Protein AF-X1MCE2-F1 (afdb_monomer)

Sequence (271 aa):
LSANGGTEKVTYNVSFDYLDQEGMMDHASDYQRYNFRSNLTFELSKRLKGGTNIYFRRQERRNGSGGSTYLSTLQRSPLAMPYNEDGSYNNYLDPFIPTAVSPNPIQSLKESDNLQKNNNVNLQGYLNLKLLEGLIFTTEFNNSWYNGWNYNYTPSTVDEATPASTGHSETSKLEWVNRLNFNKTISDNHNVDLMIGSTIENVTRNSVSAGNKYFPNDGFKWYNLDQGQPLELDDISMGSSYNTYRGASLLGRANYNFSNRYYVTFTGRYD

Secondary structure (DSSP, 8-state):
-EEEEE-SSEEEEEEEEEEEE--SSTTTS-EEEEEEEEEEEEEEETTEEEEEEEEEEEEEEE--SHHHHHHHHHTS-TT--SB-TTS-B---S-TTS-GGGS--HHHHHHH-EEEEEEEEEEEEEEEEEEEETTEEEEEEEEEEEEEEEEEEE--TTT-TT--EEEEEEEEEEEEEEEEEEEEEEETTTEEEEEEEEEEEEEEEEEEEEEEE---SSTT--TT-GGG---SSGGG-EEEEEEEEEEEEEEEEEEEEEETTTEEEEEEEEE-

Nearest PDB structures (foldseek):
  8aa4-assembly1_B  TM=8.809E-01  e=9.791E-14  Bacteroides thetaiotaomicron VPI-5482
  6z8i-assembly1_B  TM=8.353E-01  e=2.703E-11  Bacteroides thetaiotaomicron VPI-5482
  5fok-assembly1_A  TM=5.529E-01  e=6.322E-04  Pseudomonas aeruginosa PAO1
  5fok-assembly2_B  TM=5.210E-01  e=1.627E-03  Pseudomonas aeruginosa PAO1
  3dzm-assembly1_A  TM=3.062E-01  e=4.226E-02  Thermus thermophilus HB27

Radius of gyration: 28.28 Å; Cα contacts (8 Å, |Δi|>4): 692; chains: 1; bounding box: 62×40×83 Å

Mean predicted aligned error: 6.56 Å

Foldseek 3Di:
DWDWDDDPFKTKIKDWDWDWDADPQHLAWTKIKIKIWIKMKGCPDPFKIKIKIKIKMKMKTFHQVCVVLVVLVVVFDPPFDQADPVRHGDLPRDVVDDSQVRGRSSCSSPQKTWMKIKMKIKIKMKMWGPPDVQKIKMKMKIKMKIKMKTWTWDFCNRHVFGKTKIKIKMKIKIKIKIKIWGWDDDPPFKTKIKMKIKMKMKIKMKMKMWMATRAPHPVDHNVNRVRHDHPDPVRIDIDMDIDMDIDMKIWIKMWMGGNVPDIDIDIDMDD

Organism: NCBI:txid412755

Solvent-accessible surface area (backbone atoms only — not comparable to full-atom values): 13547 Å² total; per-residue (Å²): 95,73,53,70,54,69,58,99,46,36,39,40,39,38,38,42,47,76,47,81,42,81,32,95,48,75,67,15,44,34,37,38,38,40,39,40,38,39,38,40,38,35,52,79,46,103,42,33,36,36,36,38,42,38,39,39,34,43,37,40,32,34,59,25,60,50,70,64,38,50,54,55,54,73,70,44,54,91,83,45,56,72,48,43,96,90,67,47,78,25,43,77,42,44,97,90,53,64,42,92,81,55,44,35,54,67,56,49,25,67,66,33,46,30,41,36,40,37,41,39,39,35,46,34,39,40,40,39,37,49,81,48,93,47,30,36,40,36,42,36,41,37,41,34,41,39,39,38,38,41,35,30,26,38,36,57,94,56,36,75,53,24,48,20,25,33,34,41,37,41,36,41,38,40,39,42,39,39,36,43,36,40,46,48,70,52,75,100,40,35,40,40,42,38,37,42,33,38,40,38,39,41,40,38,38,38,36,41,36,40,32,21,15,35,43,93,48,81,87,54,38,43,91,40,50,87,61,33,56,54,91,50,76,84,42,49,45,74,49,73,49,79,49,76,49,75,50,54,33,44,40,39,38,42,38,39,33,43,70,91,77,46,77,50,79,48,75,50,76,49,113

pLDDT: mean 92.25, std 10.02, range [48.91, 98.81]

Structure (mmCIF, N/CA/C/O backbone):
data_AF-X1MCE2-F1
#
_entry.id   AF-X1MCE2-F1
#
loop_
_atom_site.group_PDB
_atom_site.id
_atom_site.type_symbol
_atom_site.label_atom_id
_atom_site.label_alt_id
_atom_site.label_comp_id
_atom_site.label_asym_id
_atom_site.label_entity_id
_atom_site.label_seq_id
_atom_site.pdbx_PDB_ins_code
_atom_site.Cartn_x
_atom_site.Cartn_y
_atom_site.Cartn_z
_atom_site.occupancy
_atom_site.B_iso_or_equiv
_atom_site.auth_seq_id
_atom_site.auth_comp_id
_atom_site.auth_asym_id
_atom_site.auth_atom_id
_atom_site.pdbx_PDB_model_num
ATOM 1 N N . LEU A 1 1 ? -19.646 1.438 -9.740 1.00 90.06 1 LEU A N 1
ATOM 2 C CA . LEU A 1 1 ? -20.935 0.842 -9.315 1.00 90.06 1 LEU A CA 1
ATOM 3 C C . LEU A 1 1 ? -20.903 0.595 -7.814 1.00 90.06 1 LEU A C 1
ATOM 5 O O . LEU A 1 1 ? -19.891 0.133 -7.301 1.00 90.06 1 LEU A O 1
ATOM 9 N N . SER A 1 2 ? -21.989 0.877 -7.105 1.00 93.81 2 SER A N 1
ATOM 10 C CA . SER A 1 2 ? -22.092 0.597 -5.673 1.00 93.81 2 SER A CA 1
ATOM 11 C C . SER A 1 2 ? -23.491 0.119 -5.320 1.00 93.81 2 SER A C 1
ATOM 13 O O . SER A 1 2 ? -24.467 0.604 -5.887 1.00 93.81 2 SER A O 1
ATOM 15 N N . ALA A 1 3 ? -23.577 -0.797 -4.364 1.00 96.50 3 ALA A N 1
ATOM 16 C CA . ALA A 1 3 ? -24.811 -1.235 -3.738 1.00 96.50 3 ALA A CA 1
ATOM 17 C C . ALA A 1 3 ? -24.661 -1.123 -2.220 1.00 96.50 3 ALA A C 1
ATOM 19 O O . ALA A 1 3 ? -23.692 -1.607 -1.633 1.00 96.50 3 ALA A O 1
ATOM 20 N N . ASN A 1 4 ? -25.629 -0.492 -1.571 1.00 96.38 4 ASN A N 1
ATOM 21 C CA . ASN A 1 4 ? -25.668 -0.353 -0.125 1.00 96.38 4 ASN A CA 1
ATOM 22 C C . ASN A 1 4 ? -27.091 -0.552 0.373 1.00 96.38 4 ASN A C 1
ATOM 24 O O . ASN A 1 4 ? -28.054 -0.224 -0.315 1.00 96.38 4 ASN A O 1
ATOM 28 N N . GLY A 1 5 ? -27.211 -1.089 1.576 1.00 95.88 5 GLY A N 1
ATOM 29 C CA . GLY A 1 5 ? -28.499 -1.401 2.165 1.00 95.88 5 GLY A CA 1
ATOM 30 C C . GLY A 1 5 ? -28.331 -2.128 3.484 1.00 95.88 5 GLY A C 1
ATOM 31 O O . GLY A 1 5 ? -27.227 -2.261 4.017 1.00 95.88 5 GLY A O 1
ATOM 32 N N . GLY A 1 6 ? -29.443 -2.597 4.026 1.00 95.62 6 GLY A N 1
ATOM 33 C CA . GLY A 1 6 ? -29.421 -3.350 5.261 1.00 95.62 6 GLY A CA 1
ATOM 34 C C . GLY A 1 6 ? -30.788 -3.511 5.894 1.00 95.62 6 GLY A C 1
ATOM 35 O O . GLY A 1 6 ? -31.783 -2.947 5.451 1.00 95.62 6 GLY A O 1
ATOM 36 N N . THR A 1 7 ? -30.790 -4.295 6.958 1.00 96.06 7 THR A N 1
ATOM 37 C CA . THR A 1 7 ? -31.875 -4.458 7.922 1.00 96.06 7 THR A CA 1
ATOM 38 C C . THR A 1 7 ? -31.374 -3.992 9.291 1.00 96.06 7 THR A C 1
ATOM 40 O O . THR A 1 7 ? -30.217 -3.598 9.432 1.00 96.06 7 THR A O 1
ATOM 43 N N . GLU A 1 8 ? -32.198 -4.111 10.331 1.00 92.69 8 GLU A N 1
ATOM 44 C CA . GLU A 1 8 ? -31.769 -3.857 11.714 1.00 92.69 8 GLU A CA 1
ATOM 45 C C . GLU A 1 8 ? -30.575 -4.720 12.156 1.00 92.69 8 GLU A C 1
ATOM 47 O O . GLU A 1 8 ? -29.808 -4.309 13.021 1.00 92.69 8 GLU A O 1
ATOM 52 N N . LYS A 1 9 ? -30.406 -5.918 11.577 1.00 96.38 9 LYS A N 1
ATOM 53 C CA . LYS A 1 9 ? -29.363 -6.867 11.993 1.00 96.38 9 LYS A CA 1
ATOM 54 C C . LYS A 1 9 ? -28.112 -6.841 11.133 1.00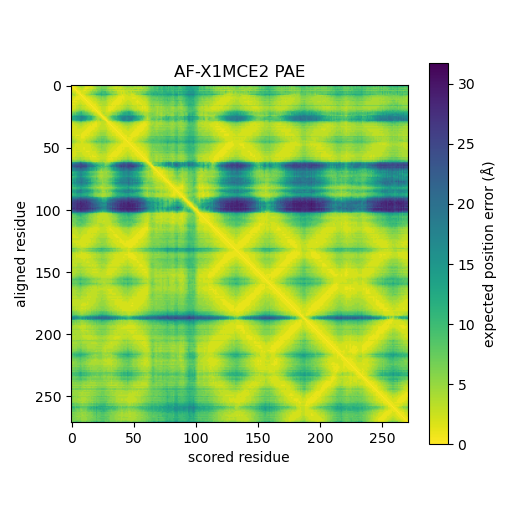 96.38 9 LYS A C 1
ATOM 56 O O . LYS A 1 9 ? -27.073 -7.316 11.578 1.00 96.38 9 LYS A O 1
ATOM 61 N N . VAL A 1 10 ? -28.208 -6.366 9.897 1.00 97.38 10 VAL A N 1
ATOM 62 C CA . VAL A 1 10 ? -27.102 -6.432 8.937 1.00 97.38 10 VAL A CA 1
ATOM 63 C C . VAL A 1 10 ? -27.122 -5.196 8.069 1.00 97.38 10 VAL A C 1
ATOM 65 O O . VAL A 1 10 ? -28.130 -4.934 7.422 1.00 97.38 10 VAL A O 1
ATOM 68 N N . THR A 1 11 ? -26.004 -4.490 7.986 1.00 98.06 11 THR A N 1
ATOM 69 C CA . THR A 1 11 ? -25.805 -3.418 7.011 1.00 98.06 11 THR A CA 1
ATOM 70 C C . THR A 1 11 ? -24.622 -3.748 6.118 1.00 98.06 11 THR A C 1
ATOM 72 O O . THR A 1 11 ? -23.638 -4.354 6.552 1.00 98.06 11 THR A O 1
ATOM 75 N N . TYR A 1 12 ? -24.732 -3.386 4.844 1.00 97.75 12 TYR A N 1
ATOM 76 C CA . TYR A 1 12 ? -23.705 -3.651 3.852 1.00 97.75 12 TYR A CA 1
ATOM 77 C C . TYR A 1 12 ? -23.495 -2.457 2.927 1.00 97.75 12 TYR A C 1
ATOM 79 O O . TYR A 1 12 ? -24.413 -1.694 2.612 1.00 97.75 12 TYR A O 1
ATOM 87 N N . ASN A 1 13 ? -22.263 -2.327 2.458 1.00 98.00 13 ASN A N 1
ATOM 88 C CA . ASN A 1 13 ? -21.872 -1.427 1.388 1.00 98.00 13 ASN A CA 1
ATOM 89 C C . ASN A 1 13 ? -20.816 -2.139 0.544 1.00 98.00 13 ASN A C 1
ATOM 91 O O . ASN A 1 13 ? -19.731 -2.440 1.036 1.00 98.00 13 ASN A O 1
ATOM 95 N N . VAL A 1 14 ? -21.146 -2.413 -0.713 1.00 98.06 14 VAL A N 1
ATOM 96 C CA . VAL A 1 14 ? -20.258 -3.056 -1.678 1.00 98.06 14 VAL A CA 1
ATOM 97 C C . VAL A 1 14 ? -20.089 -2.119 -2.861 1.00 98.06 14 VAL A C 1
ATOM 99 O O . VAL A 1 14 ? -21.069 -1.612 -3.405 1.00 98.06 14 VAL A O 1
ATOM 102 N N . SER A 1 15 ? -18.853 -1.879 -3.274 1.00 98.06 15 SER A N 1
ATOM 103 C CA . SER A 1 15 ? -18.546 -1.049 -4.429 1.00 98.06 15 SER A CA 1
ATOM 104 C C . SER A 1 15 ? -17.480 -1.687 -5.296 1.00 98.06 15 SER A C 1
A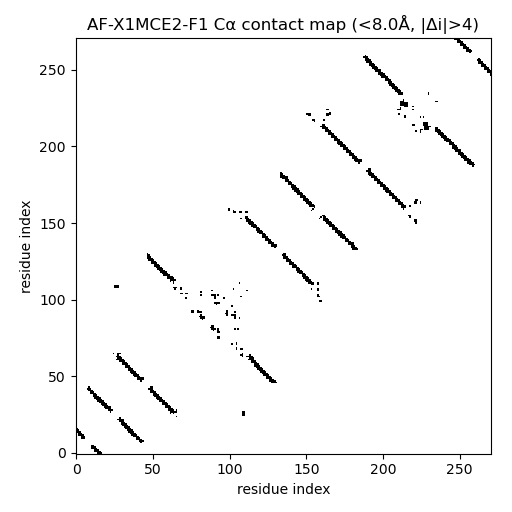TOM 106 O O . SER A 1 15 ? -16.538 -2.310 -4.811 1.00 98.06 15 SER A O 1
ATOM 108 N N . PHE A 1 16 ? -17.627 -1.474 -6.593 1.00 98.12 16 PHE A N 1
ATOM 109 C CA . PHE A 1 16 ? -16.627 -1.776 -7.594 1.00 98.12 16 PHE A CA 1
ATOM 110 C C . PHE A 1 16 ? -16.426 -0.539 -8.458 1.00 98.12 16 PHE A C 1
ATOM 112 O O . PHE A 1 16 ? -17.400 0.071 -8.917 1.00 98.12 16 PHE A O 1
ATOM 119 N N . ASP A 1 17 ? -15.179 -0.179 -8.697 1.00 97.31 17 ASP A N 1
ATOM 120 C CA . ASP A 1 17 ? -14.821 0.905 -9.592 1.00 97.31 17 ASP A CA 1
ATOM 121 C C . ASP A 1 17 ? -13.691 0.489 -10.526 1.00 97.31 17 ASP A C 1
ATOM 123 O O . ASP A 1 17 ? -12.814 -0.307 -10.189 1.00 97.31 17 ASP A O 1
ATOM 127 N N . TYR A 1 18 ? -13.779 1.024 -11.734 1.00 97.62 18 TYR A N 1
ATOM 128 C CA . TYR A 1 18 ? -12.793 0.877 -12.780 1.00 97.62 18 TYR A CA 1
ATOM 129 C C . TYR A 1 18 ? -12.442 2.275 -13.269 1.00 97.62 18 TYR A C 1
ATOM 131 O O . TYR A 1 18 ? -13.328 3.108 -13.474 1.00 97.62 18 TYR A O 1
ATOM 139 N N . LEU A 1 19 ? -11.149 2.522 -13.405 1.00 97.06 19 LEU A N 1
ATOM 140 C CA . LEU A 1 19 ? -10.587 3.727 -13.975 1.00 97.06 19 LEU A CA 1
ATOM 141 C C . LEU A 1 19 ? -9.652 3.304 -15.098 1.00 97.06 19 LEU A C 1
ATOM 143 O O . LEU A 1 19 ? -8.763 2.482 -14.870 1.00 97.06 19 LEU A O 1
ATOM 147 N N . ASP A 1 20 ? -9.848 3.912 -16.257 1.00 95.25 20 ASP A N 1
ATOM 148 C CA . ASP A 1 20 ? -8.905 3.894 -17.362 1.00 95.25 20 ASP A CA 1
ATOM 149 C C . ASP A 1 20 ? -8.540 5.339 -17.678 1.00 95.25 20 ASP A C 1
ATOM 151 O O . ASP A 1 20 ? -9.426 6.175 -17.879 1.00 95.25 20 ASP A O 1
ATOM 155 N N . GLN A 1 21 ? -7.254 5.650 -17.612 1.00 92.25 21 GLN A N 1
ATOM 156 C CA . 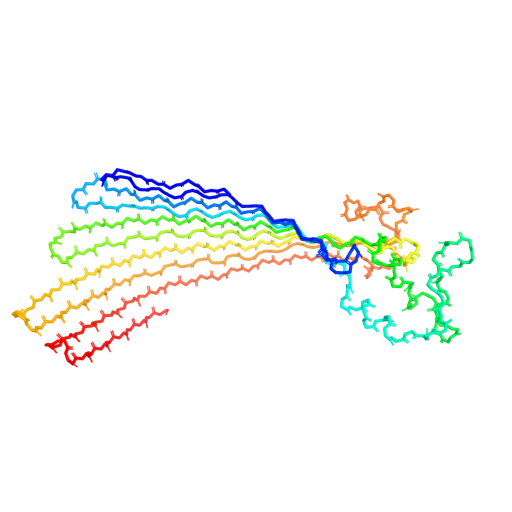GLN A 1 21 ? -6.737 6.980 -17.862 1.00 92.25 21 GLN A CA 1
ATOM 157 C C . GLN A 1 21 ? -5.516 6.871 -18.766 1.00 92.25 21 GLN A C 1
ATOM 159 O O . GLN A 1 21 ? -4.467 6.372 -18.356 1.00 92.25 21 GLN A O 1
ATOM 164 N N . GLU A 1 22 ? -5.655 7.404 -19.973 1.00 89.75 22 GLU A N 1
ATOM 165 C CA . GLU A 1 22 ? -4.542 7.577 -20.898 1.00 89.75 22 GLU A CA 1
ATOM 166 C C . GLU A 1 22 ? -3.589 8.665 -20.386 1.00 89.75 22 GLU A C 1
ATOM 168 O O . GLU A 1 22 ? -3.999 9.680 -19.801 1.00 89.75 22 GLU A O 1
ATOM 173 N N . GLY A 1 23 ? -2.293 8.429 -20.573 1.00 84.56 23 GLY A N 1
ATOM 174 C CA . GLY A 1 23 ? -1.256 9.388 -20.219 1.00 84.56 23 GLY A CA 1
ATOM 175 C C . GLY A 1 23 ? -1.267 10.625 -21.122 1.00 84.56 23 GLY A C 1
ATOM 176 O O . GLY A 1 23 ? -1.585 10.542 -22.301 1.00 84.56 23 GLY A O 1
ATOM 177 N N . MET A 1 24 ? -0.838 11.785 -20.606 1.00 82.50 24 MET A N 1
ATOM 178 C CA . MET A 1 24 ? -0.609 12.970 -21.461 1.00 82.50 24 MET A CA 1
ATOM 179 C C . MET A 1 24 ? 0.504 12.730 -22.488 1.00 82.50 24 MET A C 1
ATOM 181 O O . MET A 1 24 ? 0.492 13.295 -23.578 1.00 82.50 24 MET A O 1
ATOM 185 N N . MET A 1 25 ? 1.492 11.924 -22.103 1.00 79.31 25 MET A N 1
ATOM 186 C CA . MET A 1 25 ? 2.533 11.438 -22.993 1.00 79.31 25 MET A CA 1
ATOM 187 C C . MET A 1 25 ? 2.113 10.058 -23.480 1.00 79.31 25 MET A C 1
ATOM 189 O O . MET A 1 25 ? 2.047 9.115 -22.682 1.00 79.31 25 MET A O 1
ATOM 193 N N . ASP A 1 26 ? 1.844 9.988 -24.779 1.00 72.81 26 ASP A N 1
ATOM 194 C CA . ASP A 1 26 ? 1.484 8.773 -25.500 1.00 72.81 26 ASP A CA 1
ATOM 195 C C . ASP A 1 26 ? 2.453 7.630 -25.156 1.00 72.81 26 ASP A C 1
ATOM 197 O O . A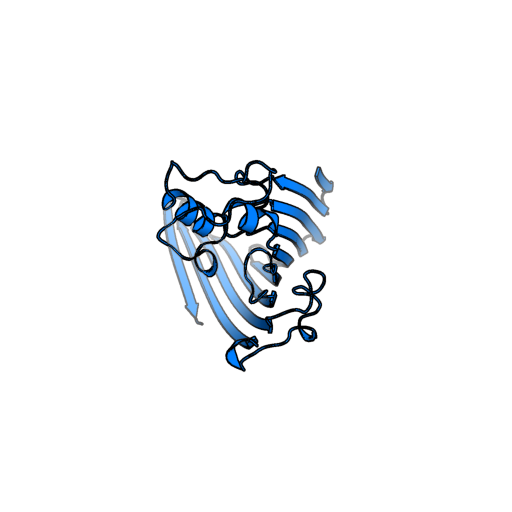SP A 1 26 ? 3.675 7.816 -25.166 1.00 72.81 26 ASP A O 1
ATOM 201 N N . HIS A 1 27 ? 1.903 6.472 -24.782 1.00 71.56 27 HIS A N 1
ATOM 202 C CA . HIS A 1 27 ? 2.637 5.272 -24.364 1.00 71.56 27 HIS A CA 1
ATOM 203 C C . HIS A 1 27 ? 3.586 5.431 -23.158 1.00 71.56 27 HIS A C 1
ATOM 205 O O . HIS A 1 27 ? 4.393 4.543 -22.882 1.00 71.56 27 HIS A O 1
ATOM 211 N N . ALA A 1 28 ? 3.496 6.518 -22.386 1.00 75.19 28 ALA A N 1
ATOM 212 C CA . ALA A 1 28 ? 4.404 6.755 -21.260 1.00 75.19 28 ALA A CA 1
ATOM 213 C C . ALA A 1 28 ? 3.759 6.563 -19.884 1.00 75.19 28 ALA A C 1
ATOM 215 O O . ALA A 1 28 ? 4.459 6.217 -18.935 1.00 75.19 28 ALA A O 1
ATOM 216 N N . SER A 1 29 ? 2.463 6.857 -19.743 1.00 81.81 29 SER A N 1
ATOM 217 C CA . SER A 1 29 ? 1.837 7.021 -18.417 1.00 81.81 29 SER A CA 1
ATOM 218 C C . SER A 1 29 ? 0.411 6.481 -18.301 1.00 81.81 29 SER A C 1
ATOM 220 O O . SER A 1 29 ? -0.320 6.882 -17.394 1.00 81.81 29 SER A O 1
ATOM 222 N N . ASP A 1 30 ? 0.031 5.549 -19.175 1.00 87.56 30 ASP A N 1
ATOM 223 C CA . ASP A 1 30 ? -1.287 4.913 -19.131 1.00 87.56 30 ASP A CA 1
ATOM 224 C C . ASP A 1 30 ? -1.508 4.203 -17.795 1.00 87.56 30 ASP A C 1
ATOM 226 O O . ASP A 1 30 ? -0.622 3.510 -17.270 1.00 87.56 30 ASP A O 1
ATOM 230 N N . TYR A 1 31 ? -2.701 4.392 -17.238 1.00 92.88 31 TYR A N 1
ATOM 231 C CA . TYR A 1 31 ? -3.050 3.933 -15.907 1.00 92.88 31 TYR A CA 1
ATOM 232 C C . TYR A 1 31 ? -4.431 3.294 -15.882 1.00 92.88 31 TYR A C 1
ATOM 234 O O . TYR A 1 31 ? -5.452 3.948 -16.083 1.00 92.88 31 TYR A O 1
ATOM 242 N N . GLN A 1 32 ? -4.455 2.017 -15.517 1.00 96.00 32 GLN A N 1
ATOM 243 C CA . GLN A 1 32 ? -5.678 1.275 -15.274 1.00 96.00 32 GLN A CA 1
ATOM 244 C C . GLN A 1 32 ? -5.756 0.865 -13.812 1.00 96.00 32 GLN A C 1
ATOM 246 O O . GLN A 1 32 ? -4.797 0.350 -13.229 1.00 96.00 32 GLN A O 1
ATOM 251 N N . ARG A 1 33 ? -6.924 1.057 -13.203 1.00 97.25 33 ARG A N 1
ATOM 252 C CA . ARG A 1 33 ? -7.170 0.668 -11.816 1.00 97.25 33 ARG A CA 1
ATOM 253 C C . ARG A 1 33 ? -8.539 0.040 -11.662 1.00 97.25 33 ARG A C 1
ATOM 255 O O . ARG A 1 33 ? -9.547 0.628 -12.025 1.00 97.25 33 ARG A O 1
ATOM 262 N N . TYR A 1 34 ? -8.553 -1.109 -11.008 1.00 98.19 34 TYR A N 1
ATOM 263 C CA . TYR A 1 34 ? -9.744 -1.799 -10.546 1.00 98.19 34 TYR A CA 1
ATOM 264 C C . TYR A 1 34 ? -9.734 -1.744 -9.025 1.00 98.19 34 TYR A C 1
ATOM 266 O O . TYR A 1 34 ? -8.764 -2.199 -8.414 1.00 98.19 34 TYR A O 1
ATOM 274 N N . ASN A 1 35 ? -10.781 -1.216 -8.402 1.00 98.00 35 ASN A N 1
ATOM 275 C CA . ASN A 1 35 ? -10.972 -1.356 -6.965 1.00 98.00 35 ASN A CA 1
ATOM 276 C C . ASN A 1 35 ? -12.275 -2.094 -6.669 1.00 98.00 35 ASN A C 1
ATOM 278 O O . ASN A 1 35 ? -13.300 -1.928 -7.327 1.00 98.00 35 ASN A O 1
ATOM 282 N N . PHE A 1 36 ? -12.227 -2.885 -5.610 1.00 98.44 36 PHE A N 1
ATOM 283 C CA . PHE A 1 36 ? -13.367 -3.530 -4.998 1.00 98.44 36 PHE A CA 1
ATOM 284 C C . PHE A 1 36 ? -13.334 -3.238 -3.502 1.00 98.44 36 PHE A C 1
ATOM 286 O O . PHE A 1 36 ? -12.284 -3.323 -2.861 1.00 98.44 36 PHE A O 1
ATOM 293 N N . ARG A 1 37 ? -14.488 -2.902 -2.934 1.00 98.06 37 ARG A N 1
ATOM 294 C CA . ARG A 1 37 ? -14.652 -2.707 -1.499 1.00 98.06 37 ARG A CA 1
ATOM 295 C C . ARG A 1 37 ? -15.936 -3.365 -1.027 1.00 98.06 37 ARG A C 1
ATOM 297 O O . ARG A 1 37 ? -16.972 -3.227 -1.665 1.00 98.06 37 ARG A O 1
ATOM 304 N N . SER A 1 38 ? -15.873 -4.030 0.117 1.00 98.31 38 SER A N 1
ATOM 305 C CA . SER A 1 38 ? -17.030 -4.586 0.808 1.00 98.31 38 SER A CA 1
ATOM 306 C C . SER A 1 38 ? -16.924 -4.276 2.292 1.00 98.31 38 SER A C 1
ATOM 308 O O . SER A 1 38 ? -16.003 -4.731 2.962 1.00 98.31 38 SER A O 1
ATOM 310 N N . ASN A 1 39 ? -17.883 -3.521 2.811 1.00 98.19 39 ASN A N 1
ATOM 311 C CA . ASN A 1 39 ? -18.046 -3.256 4.230 1.00 98.19 39 ASN A CA 1
ATOM 312 C C . ASN A 1 39 ? -19.321 -3.961 4.696 1.00 98.19 39 ASN A C 1
ATOM 314 O O . ASN A 1 39 ? -20.394 -3.723 4.138 1.00 98.19 39 ASN A O 1
ATOM 318 N N . LEU A 1 40 ? -19.211 -4.807 5.713 1.00 98.06 40 LEU A N 1
ATOM 319 C CA . LEU A 1 40 ? -20.331 -5.533 6.304 1.00 98.06 40 LEU A CA 1
ATOM 320 C C . LEU A 1 40 ? -20.343 -5.285 7.808 1.00 98.06 40 LEU A C 1
ATOM 322 O O . LEU A 1 40 ? -19.299 -5.288 8.452 1.00 98.06 40 LEU A O 1
ATOM 326 N N . THR A 1 41 ? -21.517 -5.057 8.380 1.00 98.31 41 THR A N 1
ATOM 327 C CA . THR A 1 41 ? -21.710 -4.944 9.829 1.00 98.31 41 THR A CA 1
ATOM 328 C C . THR A 1 41 ? -22.887 -5.811 10.238 1.00 98.31 41 THR A C 1
ATOM 330 O O . THR A 1 41 ? -23.921 -5.806 9.574 1.00 98.31 41 THR A O 1
ATOM 333 N N . PHE A 1 42 ? -22.729 -6.548 11.333 1.00 97.69 42 PHE A N 1
ATOM 334 C CA . PHE A 1 42 ? -23.689 -7.526 11.827 1.00 97.69 42 PHE A CA 1
ATOM 335 C C . PHE A 1 42 ? -23.970 -7.288 13.314 1.00 97.69 42 PHE A C 1
ATOM 337 O O . PHE A 1 42 ? -23.046 -7.245 14.127 1.00 97.69 42 PHE A O 1
ATOM 344 N N . GLU A 1 43 ? -25.243 -7.200 13.683 1.00 97.75 43 GLU A N 1
ATOM 345 C CA . GLU A 1 43 ? -25.721 -7.286 15.065 1.00 97.75 43 GLU A CA 1
ATOM 346 C C . GLU A 1 43 ? -26.015 -8.764 15.376 1.00 97.75 43 GLU A C 1
ATOM 348 O O . GLU A 1 43 ? -27.111 -9.275 15.133 1.00 97.75 43 GLU A O 1
ATOM 353 N N . LEU A 1 44 ? -25.004 -9.483 15.872 1.00 96.25 44 LEU A N 1
ATOM 354 C CA . LEU A 1 44 ? -25.089 -10.920 16.170 1.00 96.25 44 LEU A CA 1
ATOM 355 C C . LEU A 1 44 ? -25.989 -11.191 17.387 1.00 96.25 44 LEU A C 1
ATOM 357 O O . LEU A 1 44 ? -26.673 -12.210 17.458 1.00 96.25 44 LEU A O 1
ATOM 361 N N . SER A 1 45 ? -26.002 -10.271 18.354 1.00 96.75 45 SER A N 1
ATOM 362 C CA . SER A 1 45 ? -26.934 -10.252 19.485 1.00 96.75 45 SER A CA 1
ATOM 363 C C . SER A 1 45 ? -27.036 -8.840 20.072 1.00 96.75 45 SER A C 1
ATOM 365 O O . SER A 1 45 ? -26.266 -7.959 19.708 1.00 96.75 45 SER A O 1
ATOM 367 N N . LYS A 1 46 ? -27.893 -8.633 21.084 1.00 95.44 46 LYS A N 1
ATOM 368 C CA . LYS A 1 46 ? -27.973 -7.356 21.829 1.00 95.44 46 LYS A CA 1
ATOM 369 C C . LYS A 1 46 ? -26.652 -6.921 22.488 1.00 95.44 46 LYS A C 1
ATOM 371 O O . LYS A 1 46 ? -26.540 -5.777 22.920 1.00 95.44 46 LYS A O 1
ATOM 376 N N . ARG A 1 47 ? -25.691 -7.840 22.650 1.00 97.12 47 ARG A N 1
ATOM 377 C CA . ARG A 1 47 ? -24.387 -7.580 23.281 1.00 97.12 47 ARG A CA 1
ATOM 378 C C . ARG A 1 47 ? -23.202 -7.793 22.347 1.00 97.12 47 ARG A C 1
ATOM 380 O O . ARG A 1 47 ? -22.093 -7.470 22.745 1.00 97.12 47 ARG A O 1
ATOM 387 N N . LEU A 1 48 ? -23.404 -8.346 21.154 1.00 98.19 48 LEU A N 1
ATOM 388 C CA . LEU A 1 48 ? -22.315 -8.708 20.254 1.00 98.19 48 LEU A CA 1
ATOM 389 C C . LEU A 1 48 ? -22.579 -8.132 18.870 1.00 98.19 48 LEU A C 1
ATOM 391 O O . LEU A 1 48 ? -23.527 -8.535 18.198 1.00 98.19 48 LEU A O 1
ATOM 395 N N . LYS A 1 49 ? -21.688 -7.242 18.452 1.00 98.44 49 LYS A N 1
ATOM 396 C CA . LYS A 1 49 ? -21.658 -6.643 17.124 1.00 98.44 49 LYS A CA 1
ATOM 397 C C . LYS A 1 49 ? -20.349 -7.009 16.449 1.00 98.44 49 LYS A C 1
ATOM 399 O O . LYS A 1 49 ? -19.313 -7.049 17.104 1.00 98.44 49 LYS A O 1
ATOM 404 N N . GLY A 1 50 ? -20.376 -7.255 15.153 1.00 98.50 50 GLY A N 1
ATOM 405 C CA . GLY A 1 50 ? -19.174 -7.496 14.371 1.00 98.50 50 GLY A CA 1
ATOM 406 C C . GLY A 1 50 ? -19.215 -6.766 13.048 1.00 98.50 50 GLY A C 1
ATOM 407 O O . GLY A 1 50 ? -20.259 -6.270 12.624 1.00 98.50 50 GLY A O 1
ATOM 408 N N . GLY A 1 51 ? -18.083 -6.733 12.369 1.00 98.44 51 GLY A N 1
ATOM 409 C CA . GLY A 1 51 ? -18.039 -6.243 11.006 1.00 98.44 51 GLY A CA 1
ATOM 410 C C . GLY A 1 51 ? -16.762 -6.625 10.293 1.00 98.44 51 GLY A C 1
ATOM 411 O O . GLY A 1 51 ? -15.779 -7.029 10.913 1.00 98.44 51 GLY A O 1
ATOM 412 N N . THR A 1 52 ? -16.801 -6.499 8.975 1.00 98.38 52 THR A N 1
ATOM 413 C CA . THR A 1 52 ? -15.660 -6.709 8.095 1.00 98.38 52 THR A CA 1
ATOM 414 C C . THR A 1 52 ? -15.531 -5.550 7.117 1.00 98.38 52 THR A C 1
ATOM 416 O O . THR A 1 52 ? -16.517 -4.922 6.726 1.00 98.38 52 THR A O 1
ATOM 419 N N . ASN A 1 53 ? -14.296 -5.254 6.731 1.00 98.06 53 ASN A N 1
ATOM 420 C CA . ASN A 1 53 ? -13.961 -4.305 5.680 1.00 98.06 53 ASN A CA 1
ATOM 421 C C . ASN A 1 53 ? -12.905 -4.963 4.796 1.00 98.06 53 ASN A C 1
ATOM 423 O O . ASN A 1 53 ? -11.779 -5.214 5.218 1.00 98.06 53 ASN A O 1
ATOM 427 N N . ILE A 1 54 ? -13.319 -5.303 3.585 1.00 98.31 54 ILE A N 1
ATOM 428 C CA . ILE A 1 54 ? -12.494 -5.937 2.571 1.00 98.31 54 ILE A CA 1
ATOM 429 C C . ILE A 1 54 ? -12.238 -4.898 1.493 1.00 98.31 54 ILE A C 1
ATOM 431 O O . ILE A 1 54 ? -13.174 -4.291 0.972 1.00 98.31 54 ILE A O 1
ATOM 435 N N . TYR A 1 55 ? -10.975 -4.732 1.133 1.00 98.12 55 TYR A N 1
ATOM 436 C CA . TYR A 1 55 ? -10.538 -3.890 0.037 1.00 98.12 55 TYR A CA 1
ATOM 437 C C . TYR A 1 55 ? -9.588 -4.673 -0.858 1.00 98.12 55 TYR A C 1
ATOM 439 O O . TYR A 1 55 ? -8.654 -5.320 -0.388 1.00 98.12 55 TYR A O 1
ATOM 447 N N . PHE A 1 56 ? -9.824 -4.589 -2.157 1.00 98.25 56 PHE A N 1
ATOM 448 C CA . PHE A 1 56 ? -8.938 -5.102 -3.182 1.00 98.25 56 PHE A CA 1
ATOM 449 C C . PHE A 1 56 ? -8.699 -4.000 -4.204 1.00 98.25 56 PHE A C 1
ATOM 451 O O . PHE A 1 56 ? -9.637 -3.340 -4.649 1.00 98.25 56 PHE A O 1
ATOM 458 N N . ARG A 1 57 ? -7.448 -3.827 -4.610 1.00 98.25 57 ARG A N 1
ATOM 459 C CA . ARG A 1 57 ? -7.072 -2.988 -5.739 1.00 98.25 57 ARG A CA 1
ATOM 460 C C . ARG A 1 57 ? -6.086 -3.715 -6.613 1.00 98.25 57 ARG A C 1
ATOM 462 O O . ARG A 1 57 ? -5.039 -4.133 -6.128 1.00 98.25 57 ARG A O 1
ATOM 469 N N . ARG A 1 58 ? -6.356 -3.715 -7.910 1.00 97.94 58 ARG A N 1
ATOM 470 C CA . ARG A 1 58 ? -5.358 -3.977 -8.940 1.00 97.94 58 ARG A CA 1
ATOM 471 C C . ARG A 1 58 ? -5.088 -2.688 -9.692 1.00 97.94 58 ARG A C 1
ATOM 473 O O . ARG A 1 58 ? -6.026 -2.020 -10.113 1.00 97.94 58 ARG A O 1
ATOM 480 N N . GLN A 1 59 ? -3.821 -2.346 -9.855 1.00 96.94 59 GLN A N 1
ATOM 481 C CA . GLN A 1 59 ? -3.401 -1.274 -10.742 1.00 96.94 59 GLN A CA 1
ATOM 482 C C . GLN A 1 59 ? -2.382 -1.798 -11.740 1.00 96.94 59 GLN A C 1
ATOM 484 O O . GLN A 1 59 ? -1.498 -2.579 -11.380 1.00 96.94 59 GLN A O 1
ATOM 489 N N . GLU A 1 60 ? -2.514 -1.344 -12.973 1.00 95.62 60 GLU A N 1
ATOM 490 C CA . GLU A 1 60 ? -1.532 -1.523 -14.027 1.00 95.62 60 GLU A CA 1
ATOM 491 C C . GLU A 1 60 ? -1.150 -0.131 -14.513 1.00 95.62 60 GLU A C 1
ATOM 493 O O . GLU A 1 60 ? -2.009 0.708 -14.776 1.00 95.62 60 GLU A O 1
ATOM 498 N N . ARG A 1 61 ? 0.148 0.139 -14.545 1.00 92.19 61 ARG A N 1
ATOM 499 C CA . ARG A 1 61 ? 0.688 1.419 -14.975 1.00 92.19 61 ARG A CA 1
ATOM 500 C C . ARG A 1 61 ? 1.807 1.159 -15.954 1.00 92.19 61 ARG A C 1
ATOM 502 O O . ARG A 1 61 ? 2.743 0.431 -15.617 1.00 92.19 61 ARG A O 1
ATOM 509 N N . ARG A 1 62 ? 1.756 1.800 -17.114 1.00 87.75 62 ARG A N 1
ATOM 510 C CA . ARG A 1 62 ? 2.964 1.992 -17.906 1.00 87.75 62 ARG A CA 1
ATOM 511 C C . ARG A 1 62 ? 3.705 3.165 -17.285 1.00 87.75 62 ARG A C 1
ATOM 513 O O . ARG A 1 62 ? 3.148 4.246 -17.147 1.00 87.75 62 ARG A O 1
ATOM 520 N N . ASN A 1 63 ? 4.912 2.923 -16.802 1.00 74.31 63 ASN A N 1
ATOM 521 C CA . ASN A 1 63 ? 5.782 3.966 -16.282 1.00 74.31 63 ASN A CA 1
ATOM 522 C C . ASN A 1 63 ? 6.926 4.138 -17.270 1.00 74.31 63 ASN A C 1
ATOM 524 O O . ASN A 1 63 ? 8.091 3.972 -16.919 1.00 74.31 63 ASN A O 1
ATOM 528 N N . GLY A 1 64 ? 6.568 4.422 -18.526 1.00 65.62 64 GLY A N 1
ATOM 529 C CA . GLY A 1 64 ? 7.540 4.846 -19.518 1.00 65.62 64 GLY A CA 1
ATOM 530 C C . GLY A 1 64 ? 8.371 5.975 -18.925 1.00 65.62 64 GLY A C 1
ATOM 531 O O . GLY A 1 64 ? 7.920 6.693 -18.028 1.00 65.62 64 GLY A O 1
ATOM 532 N N . SER A 1 65 ? 9.602 6.110 -19.390 1.00 62.28 65 SER A N 1
ATOM 533 C CA . SER A 1 65 ? 10.606 7.046 -18.884 1.00 62.28 65 SER A CA 1
ATOM 534 C C . SER A 1 65 ? 10.210 8.533 -18.995 1.00 62.28 65 SER A C 1
ATOM 536 O O . SER A 1 65 ? 11.080 9.380 -19.027 1.00 62.28 65 SER A O 1
ATOM 538 N N . GLY A 1 66 ? 8.927 8.907 -19.017 1.00 60.88 66 GLY A N 1
ATOM 539 C CA . GLY A 1 66 ? 8.384 10.232 -19.305 1.00 60.88 66 GLY A CA 1
ATOM 540 C C . GLY A 1 66 ? 9.091 11.388 -18.603 1.00 60.88 66 GLY A C 1
ATOM 541 O O . GLY A 1 66 ? 9.309 12.406 -19.239 1.00 60.88 66 GLY A O 1
ATOM 542 N N . GLY A 1 67 ? 9.540 11.233 -17.352 1.00 62.19 67 GLY A N 1
ATOM 543 C CA . GLY A 1 67 ? 10.350 12.253 -16.673 1.00 62.19 67 GLY A CA 1
ATOM 544 C C . GLY A 1 67 ? 11.742 12.451 -17.290 1.00 62.19 67 GLY A C 1
ATOM 545 O O . GLY A 1 67 ? 12.106 13.570 -17.650 1.00 62.19 67 GLY A O 1
ATOM 546 N N . SER A 1 68 ? 12.522 11.377 -17.446 1.00 67.31 68 SER A N 1
ATOM 547 C CA . SER A 1 68 ? 13.846 11.441 -18.082 1.00 67.31 68 SER A CA 1
ATOM 548 C C . SER A 1 68 ? 13.745 11.699 -19.585 1.00 67.31 68 SER A C 1
ATOM 550 O O . SER A 1 68 ? 14.535 12.465 -20.124 1.00 67.31 68 SER A O 1
ATOM 552 N N . THR A 1 69 ? 12.729 11.159 -20.254 1.00 73.38 69 THR A N 1
ATOM 553 C CA . THR A 1 69 ? 12.427 11.406 -21.662 1.00 73.38 69 THR A CA 1
ATOM 554 C C . THR A 1 69 ? 12.038 12.863 -21.906 1.00 73.38 69 THR A C 1
ATOM 556 O O . THR A 1 69 ? 12.554 13.474 -22.841 1.00 73.38 69 THR A O 1
ATOM 559 N N . TYR A 1 70 ? 11.190 13.461 -21.065 1.00 76.31 70 TYR A N 1
ATOM 560 C CA . TYR A 1 70 ? 10.835 14.881 -21.160 1.00 76.31 70 TYR A CA 1
ATOM 561 C C . TYR A 1 70 ? 12.073 15.769 -21.020 1.00 76.31 70 TYR A C 1
ATOM 563 O O . TYR A 1 70 ? 12.327 16.612 -21.879 1.00 76.31 70 TYR A O 1
ATOM 571 N N . LEU A 1 71 ? 12.899 15.521 -19.997 1.00 76.25 71 LEU A N 1
ATOM 572 C CA . LEU A 1 71 ? 14.160 16.243 -19.817 1.00 76.25 71 LEU A CA 1
ATOM 573 C C . LEU A 1 71 ? 15.108 16.044 -21.007 1.00 76.25 71 LEU A C 1
ATOM 575 O O . LEU A 1 71 ? 15.650 17.025 -21.511 1.00 76.25 71 LEU A O 1
ATOM 579 N N . SER A 1 72 ? 15.240 14.815 -21.518 1.00 75.19 72 SER A N 1
ATOM 580 C CA . SER A 1 72 ? 16.053 14.531 -22.709 1.00 75.19 72 SER A CA 1
ATOM 581 C C . SER A 1 72 ? 15.528 15.242 -23.957 1.00 75.19 72 SER A C 1
ATOM 583 O O . SER A 1 72 ? 16.305 15.588 -24.836 1.00 75.19 72 SER A O 1
ATOM 585 N N . THR A 1 73 ? 14.219 15.501 -24.040 1.00 78.50 73 THR A N 1
ATOM 586 C CA . THR A 1 73 ? 13.606 16.224 -25.163 1.00 78.50 73 THR A CA 1
ATOM 587 C C . THR A 1 73 ? 13.940 17.712 -25.097 1.00 78.50 73 THR A C 1
ATOM 589 O O . THR A 1 73 ? 14.289 18.299 -26.115 1.00 78.50 73 THR A O 1
ATOM 592 N N . LEU A 1 74 ? 13.910 18.313 -23.901 1.00 81.69 74 LEU A N 1
ATOM 593 C CA . LEU A 1 74 ? 14.290 19.719 -23.699 1.00 81.69 74 LEU A CA 1
ATOM 594 C C . LEU A 1 74 ? 15.770 19.997 -23.994 1.00 81.69 74 LEU A C 1
ATOM 596 O O . LEU A 1 74 ? 16.133 21.135 -24.278 1.00 81.69 74 LEU A O 1
ATOM 600 N N . GLN A 1 75 ? 16.620 18.976 -23.901 1.00 77.31 75 GLN A N 1
ATOM 601 C CA . GLN A 1 75 ? 18.052 19.080 -24.183 1.00 77.31 75 GLN A CA 1
ATOM 602 C C . GLN A 1 75 ? 18.388 18.973 -25.676 1.00 77.31 75 GLN A C 1
ATOM 604 O O . GLN A 1 75 ? 19.540 19.187 -26.045 1.00 77.31 75 GLN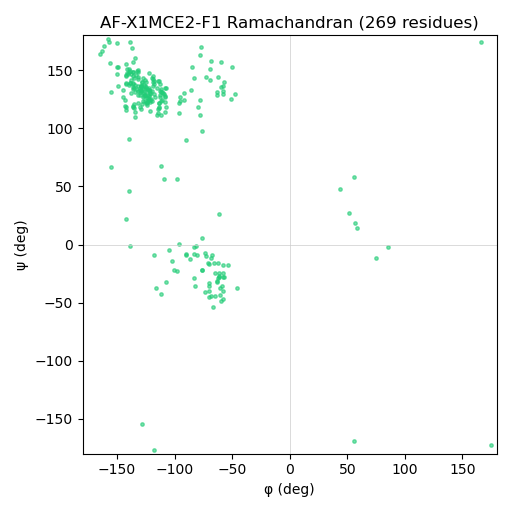 A O 1
ATOM 609 N N . ARG A 1 76 ? 17.420 18.645 -26.540 1.00 77.00 76 ARG A N 1
ATOM 610 C CA . ARG A 1 76 ? 17.665 18.479 -27.977 1.00 77.00 76 ARG A CA 1
ATOM 611 C C . ARG A 1 76 ? 17.595 19.799 -28.724 1.00 77.00 76 ARG A C 1
ATOM 613 O O . ARG A 1 76 ? 16.876 20.723 -28.345 1.00 77.00 76 ARG A O 1
ATOM 620 N N . SER A 1 77 ? 18.328 19.855 -29.833 1.00 79.81 77 SER A N 1
ATOM 621 C CA . SER A 1 77 ? 18.248 20.976 -30.761 1.00 79.81 77 SER A CA 1
ATOM 622 C C . SER A 1 77 ? 16.808 21.150 -31.259 1.00 79.81 77 SER A C 1
ATOM 624 O O . SER A 1 77 ? 16.216 20.180 -31.736 1.00 79.81 77 SER A O 1
ATOM 626 N N . PRO A 1 78 ? 16.250 22.373 -31.249 1.00 80.19 78 PRO A N 1
ATOM 627 C CA . PRO A 1 78 ? 14.933 22.635 -31.828 1.00 80.19 78 PRO A CA 1
ATOM 628 C C . PRO A 1 78 ? 14.913 22.484 -33.359 1.00 80.19 78 PRO A C 1
ATOM 630 O O . PRO A 1 78 ? 13.844 22.528 -33.959 1.00 80.19 78 PRO A O 1
ATOM 633 N N . LEU A 1 79 ? 16.081 22.328 -33.997 1.00 81.25 79 LEU A N 1
ATOM 634 C CA . LEU A 1 79 ? 16.219 22.054 -35.431 1.00 81.25 79 LEU A CA 1
ATOM 635 C C . LEU A 1 79 ? 16.239 20.551 -35.751 1.00 81.25 79 LEU A C 1
ATOM 637 O O . LEU A 1 79 ? 16.215 20.180 -36.923 1.00 81.25 79 LEU A O 1
ATOM 641 N N . ALA A 1 80 ? 16.321 19.686 -34.738 1.00 81.44 80 ALA A N 1
ATOM 642 C CA . ALA A 1 80 ? 16.323 18.247 -34.936 1.00 81.44 80 ALA A CA 1
ATOM 643 C C . ALA A 1 80 ? 14.904 17.742 -35.215 1.00 81.44 80 ALA A C 1
ATOM 645 O O . ALA A 1 80 ? 13.986 17.943 -34.419 1.00 81.44 80 ALA A O 1
ATOM 646 N N . MET A 1 81 ? 14.733 17.050 -36.339 1.00 86.19 81 MET A N 1
ATOM 647 C CA . MET A 1 81 ? 13.459 16.430 -36.693 1.00 86.19 81 MET A CA 1
ATOM 648 C C . MET A 1 81 ? 13.353 15.048 -36.042 1.00 86.19 81 MET A C 1
ATOM 650 O O . MET A 1 81 ? 14.300 14.275 -36.163 1.00 86.19 81 MET A O 1
ATOM 654 N N . PRO A 1 82 ? 12.229 14.692 -35.392 1.00 85.00 82 PRO A N 1
ATOM 655 C CA . PRO A 1 82 ? 12.072 13.403 -34.711 1.00 85.00 82 PRO A CA 1
ATOM 656 C C . PRO A 1 82 ? 11.951 12.200 -35.658 1.00 85.00 82 PRO A C 1
ATOM 658 O O . PRO A 1 82 ? 12.108 11.065 -35.217 1.00 85.00 82 PRO A O 1
ATOM 661 N N . TYR A 1 83 ? 11.680 12.428 -36.940 1.00 90.19 83 TYR A N 1
ATOM 662 C CA . TYR A 1 83 ? 11.541 11.384 -37.952 1.00 90.19 83 TYR A CA 1
ATOM 663 C C . TYR A 1 83 ? 12.366 11.742 -39.187 1.00 90.19 83 TYR A C 1
ATOM 665 O O . TYR A 1 83 ? 12.558 12.925 -39.482 1.00 90.19 83 TYR A O 1
ATOM 673 N N . ASN A 1 84 ? 12.834 10.719 -39.893 1.00 89.00 84 ASN A N 1
ATOM 674 C CA . ASN A 1 84 ? 13.427 10.840 -41.221 1.00 89.00 84 ASN A CA 1
ATOM 675 C C . ASN A 1 84 ? 12.326 11.032 -42.282 1.00 89.00 84 ASN A C 1
ATOM 677 O O . ASN A 1 84 ? 11.137 10.866 -42.002 1.00 89.00 84 ASN A O 1
ATOM 681 N N . GLU A 1 85 ? 12.713 11.357 -43.518 1.00 90.25 85 GLU A N 1
ATOM 682 C CA . GLU A 1 85 ? 11.766 11.575 -44.627 1.00 90.25 85 GLU A CA 1
ATOM 683 C C . GLU A 1 85 ? 10.929 10.331 -44.971 1.00 90.25 85 GLU A C 1
ATOM 685 O O . GLU A 1 85 ? 9.795 10.455 -45.428 1.00 90.25 85 GLU A O 1
ATOM 690 N N . ASP A 1 86 ? 11.464 9.136 -44.717 1.00 91.06 86 ASP A N 1
ATOM 691 C CA . ASP A 1 86 ? 10.775 7.856 -44.907 1.00 91.06 86 ASP A CA 1
ATOM 692 C C . ASP A 1 86 ? 9.831 7.483 -43.743 1.00 91.06 86 ASP A C 1
ATOM 694 O O . ASP A 1 86 ? 9.169 6.446 -43.790 1.00 91.06 86 ASP A O 1
ATOM 698 N N . GLY A 1 87 ? 9.753 8.325 -42.705 1.00 87.94 87 GLY A N 1
ATOM 699 C CA . GLY A 1 87 ? 8.928 8.120 -41.514 1.00 87.94 87 GLY A CA 1
ATOM 700 C C . GLY A 1 87 ? 9.575 7.271 -40.415 1.00 87.94 87 GLY A C 1
ATOM 701 O O . GLY A 1 87 ? 8.968 7.107 -39.355 1.00 87.94 87 GLY A O 1
ATOM 702 N N . SER A 1 88 ? 10.792 6.754 -40.615 1.00 88.81 88 SER A N 1
ATOM 703 C CA . SER A 1 88 ? 11.546 6.066 -39.558 1.00 88.81 88 SER A CA 1
ATOM 704 C C . SER A 1 88 ? 11.996 7.039 -38.461 1.00 88.81 88 SER A C 1
ATOM 706 O O . SER A 1 88 ? 12.084 8.252 -38.678 1.00 88.81 88 SER A O 1
ATOM 708 N N . TYR A 1 89 ? 12.275 6.532 -37.256 1.00 87.69 89 TYR A N 1
ATOM 709 C CA . TYR A 1 89 ? 12.786 7.370 -36.170 1.00 87.69 89 TYR A CA 1
ATOM 710 C C . TYR A 1 89 ? 14.150 7.953 -36.539 1.00 87.69 89 TYR A C 1
ATOM 712 O O . TYR A 1 89 ? 15.080 7.233 -36.903 1.00 87.69 89 TYR A O 1
ATOM 720 N N . ASN A 1 90 ? 14.290 9.271 -36.398 1.00 84.56 90 ASN A N 1
ATOM 721 C CA . ASN A 1 90 ? 15.596 9.895 -36.517 1.00 84.56 90 ASN A CA 1
ATOM 722 C C . ASN A 1 90 ? 16.361 9.670 -35.210 1.00 84.56 90 ASN A C 1
ATOM 724 O O . ASN A 1 90 ? 15.985 10.224 -34.177 1.00 84.56 90 ASN A O 1
ATOM 728 N N . ASN A 1 91 ? 17.416 8.861 -35.251 1.00 73.44 91 ASN A N 1
ATOM 729 C CA . ASN A 1 91 ? 18.297 8.630 -34.105 1.00 73.44 91 ASN A CA 1
ATOM 730 C C . ASN A 1 91 ? 19.478 9.612 -34.042 1.00 73.44 91 ASN A C 1
ATOM 732 O O . ASN A 1 91 ? 20.142 9.696 -33.014 1.00 73.44 91 ASN A O 1
ATOM 736 N N . TYR A 1 92 ? 19.681 10.433 -35.078 1.00 70.31 92 TYR A N 1
ATOM 737 C CA . TYR A 1 92 ? 20.702 11.483 -35.167 1.00 70.31 92 TYR A CA 1
ATOM 738 C C . TYR A 1 92 ? 20.118 12.857 -34.815 1.00 70.31 92 TYR A C 1
ATOM 740 O O . TYR A 1 92 ? 20.145 13.805 -35.600 1.00 70.31 92 TYR A O 1
ATOM 748 N N . LEU A 1 93 ? 19.544 12.962 -33.619 1.00 64.31 93 LEU A N 1
ATOM 749 C CA . LEU A 1 93 ? 18.887 14.189 -33.150 1.00 64.31 93 LEU A CA 1
ATOM 750 C C . LEU A 1 93 ? 19.868 15.239 -32.606 1.00 64.31 93 LEU A C 1
ATOM 752 O O . LEU A 1 93 ? 19.463 16.363 -32.321 1.00 64.31 93 LEU A O 1
ATOM 756 N N . ASP A 1 94 ? 21.141 14.882 -32.444 1.00 63.34 94 ASP A N 1
ATOM 757 C CA . ASP A 1 94 ? 22.211 15.811 -32.099 1.00 63.34 94 ASP A CA 1
ATOM 758 C C . ASP A 1 94 ? 23.502 15.402 -32.833 1.00 63.34 94 ASP A C 1
ATOM 760 O O . ASP A 1 94 ? 23.995 14.295 -32.617 1.00 63.34 94 ASP A O 1
ATOM 764 N N . PRO A 1 95 ? 24.068 16.255 -33.705 1.00 58.88 95 PRO A N 1
ATOM 765 C CA . PRO A 1 95 ? 25.317 15.953 -34.402 1.00 58.88 95 PRO A CA 1
ATOM 766 C C . PRO A 1 95 ? 26.552 15.918 -33.481 1.00 58.88 95 PRO A C 1
ATOM 768 O O . PRO A 1 95 ? 27.611 15.469 -33.915 1.00 58.88 95 PRO A O 1
ATOM 771 N N . PHE A 1 96 ? 26.442 16.380 -32.232 1.00 60.69 96 PHE A N 1
ATOM 772 C CA . PHE A 1 96 ? 27.533 16.435 -31.255 1.00 60.69 96 PHE A CA 1
ATOM 773 C C . PHE A 1 96 ? 27.443 15.356 -30.162 1.00 60.69 96 PHE A C 1
ATOM 775 O O . PHE A 1 96 ? 28.365 15.247 -29.352 1.00 60.69 96 PHE A O 1
ATOM 782 N N . ILE A 1 97 ? 26.376 14.545 -30.135 1.00 59.25 97 ILE A N 1
ATOM 783 C CA . ILE A 1 97 ? 26.174 13.472 -29.149 1.00 59.25 97 ILE A CA 1
ATOM 784 C C . ILE A 1 97 ? 25.974 12.136 -29.884 1.00 59.25 97 ILE A C 1
ATOM 786 O O . ILE A 1 97 ? 25.086 12.040 -30.729 1.00 59.25 97 ILE A O 1
ATOM 790 N N . PRO A 1 98 ? 26.753 11.081 -29.571 1.00 56.34 98 PRO A N 1
ATOM 791 C CA . PRO A 1 98 ? 26.554 9.762 -30.168 1.00 56.34 98 PRO A CA 1
ATOM 792 C C . PRO A 1 98 ? 25.135 9.219 -29.936 1.00 56.34 98 PRO A C 1
ATOM 794 O O . PRO A 1 98 ? 24.590 9.322 -28.835 1.00 56.34 98 PRO A O 1
ATOM 797 N N . THR A 1 99 ? 24.561 8.576 -30.954 1.00 53.94 99 THR A N 1
ATOM 798 C CA . THR A 1 99 ? 23.192 8.026 -30.944 1.00 53.94 99 THR A CA 1
ATOM 799 C C . THR A 1 99 ? 22.963 6.992 -29.837 1.00 53.94 99 THR A C 1
ATOM 801 O O . THR A 1 99 ? 21.911 7.004 -29.205 1.00 53.94 99 THR A O 1
ATOM 804 N N . ALA A 1 100 ? 23.982 6.182 -29.524 1.00 48.91 100 ALA A N 1
ATOM 805 C CA . ALA A 1 100 ? 23.976 5.197 -28.435 1.00 48.91 100 ALA A CA 1
ATOM 806 C C . ALA A 1 100 ? 23.811 5.812 -27.029 1.00 48.91 100 ALA A C 1
ATOM 808 O O . ALA A 1 100 ? 23.504 5.109 -26.073 1.00 48.91 100 ALA A O 1
ATOM 809 N N . VAL A 1 101 ? 24.015 7.126 -26.885 1.00 54.88 101 VAL A N 1
ATOM 810 C CA . VAL A 1 101 ? 23.937 7.841 -25.599 1.00 54.88 101 VAL A CA 1
ATOM 811 C C . VAL A 1 101 ? 22.609 8.601 -25.459 1.00 54.88 101 VAL A C 1
ATOM 813 O O . VAL A 1 101 ? 22.257 9.041 -24.366 1.00 54.88 101 VAL A O 1
ATOM 816 N N . SER A 1 102 ? 21.845 8.772 -26.546 1.00 65.44 102 SER A N 1
ATOM 817 C CA . SER A 1 102 ? 20.626 9.590 -26.546 1.00 65.44 102 SER A CA 1
ATOM 818 C C . SER A 1 102 ? 19.635 9.159 -27.642 1.00 65.44 102 SER A C 1
ATOM 820 O O . SER A 1 102 ? 19.371 9.943 -28.568 1.00 65.44 102 SER A O 1
ATOM 822 N N . PRO A 1 103 ? 19.054 7.944 -27.543 1.00 75.25 103 PRO A N 1
ATOM 823 C CA . PRO A 1 103 ? 18.117 7.416 -28.536 1.00 75.25 103 PRO A CA 1
ATOM 824 C C . PRO A 1 103 ? 16.896 8.316 -28.671 1.00 75.25 103 PRO A C 1
ATOM 826 O O . PRO A 1 103 ? 16.564 9.072 -27.752 1.00 75.25 103 PRO A O 1
ATOM 829 N N . ASN A 1 104 ? 16.206 8.243 -29.808 1.00 83.38 104 ASN A N 1
ATOM 830 C CA . ASN A 1 104 ? 15.037 9.074 -30.050 1.00 83.38 104 ASN A CA 1
ATOM 831 C C . ASN A 1 104 ? 14.028 8.980 -28.877 1.00 83.38 104 ASN A C 1
ATOM 833 O O . ASN A 1 104 ? 13.609 7.874 -28.517 1.00 83.38 104 ASN A O 1
ATOM 837 N N . PRO A 1 105 ? 13.622 10.109 -28.255 1.00 82.50 105 PRO A N 1
ATOM 838 C CA . PRO A 1 105 ? 12.740 10.103 -27.089 1.00 82.50 105 PRO A CA 1
ATOM 839 C C . PRO A 1 105 ? 11.390 9.461 -27.395 1.00 82.50 105 PRO A C 1
ATOM 841 O O . PRO A 1 105 ? 10.841 8.752 -26.557 1.00 82.50 105 PRO A O 1
ATOM 844 N N . ILE A 1 106 ? 10.866 9.690 -28.602 1.00 85.75 106 ILE A N 1
ATOM 845 C CA . ILE A 1 106 ? 9.582 9.142 -29.039 1.00 85.75 106 ILE A CA 1
ATOM 846 C C . ILE A 1 106 ? 9.705 7.634 -29.240 1.00 85.75 106 ILE A C 1
ATOM 848 O O . ILE A 1 106 ? 8.865 6.887 -28.746 1.00 85.75 106 ILE A O 1
ATOM 852 N N . GLN A 1 107 ? 10.773 7.185 -29.900 1.00 86.75 107 GLN A N 1
ATOM 853 C CA . GLN A 1 107 ? 11.049 5.761 -30.080 1.00 86.75 107 GLN A CA 1
ATOM 854 C C . GLN A 1 107 ? 11.167 5.042 -28.733 1.00 86.75 107 GLN A C 1
ATOM 856 O O . GLN A 1 107 ? 10.515 4.029 -28.500 1.00 86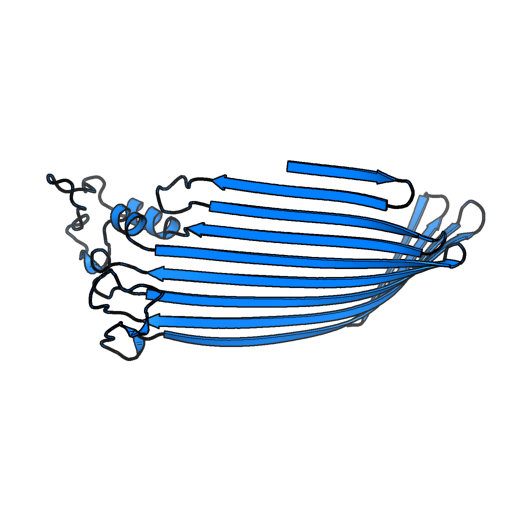.75 107 GLN A O 1
ATOM 861 N N . SER A 1 108 ? 11.931 5.626 -27.808 1.00 85.81 108 SER A N 1
ATOM 862 C CA . SER A 1 108 ? 12.133 5.075 -26.468 1.00 85.81 108 SER A CA 1
ATOM 863 C C . SER A 1 108 ? 10.811 4.902 -25.716 1.00 85.81 108 SER A C 1
ATOM 865 O O . SER A 1 108 ? 10.626 3.888 -25.048 1.00 85.81 108 SER A O 1
ATOM 867 N N . LEU A 1 109 ? 9.879 5.857 -25.837 1.00 84.88 109 LEU A N 1
ATOM 868 C CA . LEU A 1 109 ? 8.553 5.767 -25.209 1.00 84.88 109 LEU A CA 1
ATOM 869 C C . LEU A 1 109 ? 7.662 4.703 -25.843 1.00 84.88 109 LEU A C 1
ATOM 871 O O . LEU A 1 109 ? 6.926 4.030 -25.127 1.00 84.88 109 LEU A O 1
ATOM 875 N N . LYS A 1 110 ? 7.700 4.581 -27.172 1.00 86.12 110 LYS A N 1
ATOM 876 C CA . LYS A 1 110 ? 6.787 3.710 -27.919 1.00 86.12 110 LYS A CA 1
ATOM 877 C C . LYS A 1 110 ? 7.228 2.254 -27.944 1.00 86.12 110 LYS A C 1
ATOM 879 O O . LYS A 1 110 ? 6.378 1.370 -27.930 1.00 86.12 110 LYS A O 1
ATOM 884 N N . GLU A 1 111 ? 8.532 2.005 -27.998 1.00 88.75 111 GLU A N 1
ATOM 885 C CA . GLU A 1 111 ? 9.070 0.659 -28.218 1.00 88.75 111 GLU A CA 1
ATOM 886 C C . GLU A 1 111 ? 9.554 -0.018 -26.927 1.00 88.75 111 GLU A C 1
ATOM 888 O O . GLU A 1 111 ? 9.596 -1.248 -26.866 1.00 88.75 111 GLU A O 1
ATOM 893 N N . SER A 1 112 ? 9.870 0.750 -25.875 1.00 89.62 112 SER A N 1
ATOM 894 C CA . SER A 1 112 ? 10.292 0.176 -24.590 1.00 89.62 112 SER A CA 1
ATOM 895 C C . SER A 1 112 ? 9.100 -0.233 -23.727 1.00 89.62 112 SER A C 1
ATOM 897 O O . SER A 1 112 ? 8.085 0.463 -23.623 1.00 89.62 112 SER A O 1
ATOM 899 N N . ASP A 1 113 ? 9.253 -1.341 -23.011 1.00 90.69 113 ASP A N 1
ATOM 900 C CA . ASP A 1 113 ? 8.318 -1.750 -21.976 1.00 90.69 113 ASP A CA 1
ATOM 901 C C . ASP A 1 113 ? 8.810 -1.284 -20.609 1.00 90.69 113 ASP A C 1
ATOM 903 O O . ASP A 1 113 ? 9.923 -1.585 -20.189 1.00 90.69 113 ASP A O 1
ATOM 907 N N . ASN A 1 114 ? 7.942 -0.582 -19.887 1.00 91.31 114 ASN A N 1
ATOM 908 C CA . ASN A 1 114 ? 8.086 -0.326 -18.460 1.00 91.31 114 ASN A CA 1
ATOM 909 C C . ASN A 1 114 ? 6.704 -0.467 -17.830 1.00 91.31 114 ASN A C 1
ATOM 911 O O . ASN A 1 114 ? 5.897 0.466 -17.823 1.00 91.31 114 ASN A O 1
ATOM 915 N N . LEU A 1 115 ? 6.393 -1.683 -17.396 1.00 93.19 115 LEU A N 1
ATOM 916 C CA . LEU A 1 115 ? 5.078 -2.064 -16.913 1.00 93.19 115 LEU A CA 1
ATOM 917 C C . LEU A 1 115 ? 5.152 -2.389 -15.431 1.00 93.19 115 LEU A C 1
ATOM 919 O O . LEU A 1 115 ? 5.843 -3.312 -15.005 1.00 93.19 115 LEU A O 1
ATOM 923 N N . GLN A 1 116 ? 4.366 -1.664 -14.651 1.00 95.44 116 GLN A N 1
ATOM 924 C CA . GLN A 1 116 ? 4.184 -1.917 -13.239 1.00 95.44 116 GLN A CA 1
ATOM 925 C C . GLN A 1 116 ? 2.787 -2.478 -12.990 1.00 95.44 116 GLN A C 1
ATOM 927 O O . GLN A 1 116 ? 1.786 -1.878 -13.381 1.00 95.44 116 GLN A O 1
ATOM 932 N N . LYS A 1 117 ? 2.708 -3.614 -12.297 1.00 97.06 117 LYS A N 1
ATOM 933 C CA . LYS A 1 117 ? 1.440 -4.194 -11.837 1.00 97.06 117 LYS A CA 1
ATOM 934 C C . LYS A 1 117 ? 1.462 -4.293 -10.327 1.00 97.06 117 LYS A C 1
ATOM 936 O O . LYS A 1 117 ? 2.344 -4.941 -9.776 1.00 97.06 117 LYS A O 1
ATOM 941 N N . ASN A 1 118 ? 0.497 -3.688 -9.642 1.00 97.69 118 ASN A N 1
ATOM 942 C CA . ASN A 1 118 ? 0.385 -3.837 -8.195 1.00 97.69 118 ASN A CA 1
ATOM 943 C C . ASN A 1 118 ? -0.993 -4.341 -7.790 1.00 97.69 118 ASN A C 1
ATOM 945 O O . ASN A 1 118 ? -2.016 -3.825 -8.239 1.00 97.69 118 ASN A O 1
ATOM 949 N N . ASN A 1 119 ? -1.001 -5.297 -6.872 1.00 98.12 119 ASN A N 1
ATOM 950 C CA . ASN A 1 119 ? -2.185 -5.768 -6.183 1.00 98.12 119 ASN A CA 1
ATOM 951 C C . ASN A 1 119 ? -2.079 -5.343 -4.715 1.00 98.12 119 ASN A C 1
ATOM 953 O O . ASN A 1 119 ? -1.043 -5.526 -4.081 1.00 98.12 119 ASN A O 1
ATOM 957 N N . ASN A 1 120 ? -3.140 -4.751 -4.184 1.00 97.88 120 ASN A N 1
ATOM 958 C CA . ASN A 1 120 ? -3.269 -4.410 -2.776 1.00 97.88 120 ASN A CA 1
ATOM 959 C C . ASN A 1 120 ? -4.535 -5.074 -2.245 1.00 97.88 120 ASN A C 1
ATOM 961 O O . ASN A 1 120 ? -5.619 -4.839 -2.777 1.00 97.88 120 ASN A O 1
ATOM 965 N N . VAL A 1 121 ? -4.396 -5.892 -1.215 1.00 98.44 121 VAL A N 1
ATOM 966 C CA . VAL A 1 121 ? -5.496 -6.579 -0.547 1.00 98.44 121 VAL A CA 1
ATOM 967 C C . VAL A 1 121 ? -5.463 -6.175 0.911 1.00 98.44 121 VAL A C 1
ATOM 969 O O . VAL A 1 121 ? -4.409 -6.201 1.533 1.00 98.44 121 VAL A O 1
ATOM 972 N N . ASN A 1 122 ? -6.605 -5.805 1.466 1.00 98.31 122 ASN A N 1
ATOM 973 C CA . ASN A 1 122 ? -6.743 -5.511 2.879 1.00 98.31 122 ASN A CA 1
ATOM 974 C C . ASN A 1 122 ? -8.016 -6.185 3.397 1.00 98.31 122 ASN A C 1
ATOM 976 O O . ASN A 1 122 ? -9.109 -5.942 2.883 1.00 98.31 122 ASN A O 1
ATOM 980 N N . LEU A 1 123 ? -7.849 -7.055 4.387 1.00 98.38 123 LEU A N 1
ATOM 981 C CA . LEU A 1 123 ? -8.901 -7.772 5.083 1.00 98.38 123 LEU A CA 1
ATOM 982 C C . LEU A 1 123 ? -8.915 -7.310 6.537 1.00 98.38 123 LEU A C 1
ATOM 984 O O . LEU A 1 123 ? -8.016 -7.629 7.313 1.00 98.38 123 LEU A O 1
ATOM 988 N N . GLN A 1 124 ? -9.965 -6.596 6.913 1.00 98.38 124 GLN A N 1
ATOM 989 C CA . GLN A 1 124 ? -10.207 -6.174 8.284 1.00 98.38 124 GLN A CA 1
ATOM 990 C C . GLN A 1 124 ? -11.463 -6.838 8.828 1.00 98.38 124 GLN A C 1
ATOM 992 O O . GLN A 1 124 ? -12.481 -6.938 8.139 1.00 98.38 124 GLN A O 1
ATOM 997 N N . GLY A 1 125 ? -11.405 -7.242 10.090 1.00 98.56 125 GLY A N 1
ATOM 998 C CA . GLY A 1 125 ? -12.539 -7.746 10.847 1.00 98.56 125 GLY A CA 1
ATOM 999 C C . GLY A 1 125 ? -12.490 -7.255 12.285 1.00 98.56 125 GLY A C 1
ATOM 1000 O O . GLY A 1 125 ? -11.411 -7.082 12.847 1.00 98.56 125 GLY A O 1
ATOM 1001 N N . TYR A 1 126 ? -13.653 -7.044 12.892 1.00 98.75 126 TYR A N 1
ATOM 1002 C CA . TYR A 1 126 ? -13.749 -6.701 14.306 1.00 98.75 126 TYR A CA 1
ATOM 1003 C C . TYR A 1 126 ? -14.951 -7.357 14.979 1.00 98.75 126 TYR A C 1
ATOM 1005 O O . TYR A 1 126 ? -15.970 -7.642 14.343 1.00 98.75 126 TYR A O 1
ATOM 1013 N N . LEU A 1 127 ? -14.837 -7.533 16.294 1.00 98.69 127 LEU A N 1
ATOM 1014 C CA . LEU A 1 127 ? -15.929 -7.895 17.190 1.00 98.69 127 LEU A CA 1
ATOM 1015 C C . LEU A 1 127 ? -15.958 -6.931 18.375 1.00 98.69 127 LEU A C 1
ATOM 1017 O O . LEU A 1 127 ? -14.938 -6.691 19.015 1.00 98.69 127 LEU A O 1
ATOM 1021 N N . ASN A 1 128 ? -17.149 -6.427 18.679 1.00 98.50 128 ASN A N 1
ATOM 1022 C CA . ASN A 1 128 ? -17.473 -5.591 19.826 1.00 98.50 128 ASN A CA 1
ATOM 1023 C C . ASN A 1 128 ? -18.421 -6.359 20.747 1.00 98.50 128 ASN A C 1
ATOM 1025 O O . ASN A 1 128 ? -19.575 -6.614 20.394 1.00 98.50 128 ASN A O 1
ATOM 1029 N N . LEU A 1 129 ? -17.942 -6.697 21.939 1.00 98.62 129 LEU A N 1
ATOM 1030 C CA . LEU A 1 129 ? -18.696 -7.372 22.983 1.00 98.62 129 LEU A CA 1
ATOM 1031 C C . LEU A 1 129 ? -18.993 -6.398 24.128 1.00 98.62 129 LEU A C 1
ATOM 1033 O O . LEU A 1 129 ? -18.099 -5.972 24.858 1.00 98.62 129 LEU A O 1
ATOM 1037 N N . LYS A 1 130 ? -20.272 -6.083 24.320 1.00 98.44 130 LYS A N 1
ATOM 1038 C CA . LYS A 1 130 ? -20.777 -5.353 25.483 1.00 98.44 130 LYS A CA 1
ATOM 1039 C C . LYS A 1 130 ? -20.835 -6.303 26.678 1.00 98.44 130 LYS A C 1
ATOM 1041 O O . LYS A 1 130 ? -21.785 -7.076 26.822 1.00 98.44 130 LYS A O 1
ATOM 1046 N N . LEU A 1 131 ? -19.810 -6.249 27.524 1.00 97.75 131 LEU A N 1
ATOM 1047 C CA . LEU A 1 131 ? -19.708 -7.074 28.731 1.00 97.75 131 LEU A CA 1
ATOM 1048 C C . LEU A 1 131 ? -20.771 -6.659 29.758 1.00 97.75 131 LEU A C 1
ATOM 1050 O O . LEU A 1 131 ? -21.465 -7.499 30.329 1.00 97.75 131 LEU A O 1
ATOM 1054 N N . LEU A 1 132 ? -20.925 -5.348 29.938 1.00 96.31 132 LEU A N 1
ATOM 1055 C CA . LEU A 1 132 ? -21.908 -4.690 30.798 1.00 96.31 132 LEU A CA 1
ATOM 1056 C C . LEU A 1 132 ? -22.134 -3.253 30.303 1.00 96.31 132 LEU A C 1
ATOM 1058 O O . LEU A 1 132 ? -21.498 -2.809 29.346 1.00 96.31 132 LEU A O 1
ATOM 1062 N N . GLU A 1 133 ? -23.085 -2.535 30.899 1.00 94.88 133 GLU A N 1
ATOM 1063 C CA . GLU A 1 133 ? -23.349 -1.143 30.523 1.00 94.88 133 GLU A CA 1
ATOM 1064 C C . GLU A 1 133 ? -22.085 -0.292 30.687 1.00 94.88 133 GLU A C 1
ATOM 1066 O O . GLU A 1 133 ? -21.414 -0.359 31.717 1.00 94.88 133 GLU A O 1
ATOM 1071 N N . GLY A 1 134 ? -21.730 0.455 29.641 1.00 95.44 134 GLY A N 1
ATOM 1072 C CA . GLY A 1 134 ? -20.502 1.247 29.607 1.00 95.44 134 GLY A CA 1
ATOM 1073 C C . GLY A 1 134 ? -19.198 0.465 29.401 1.00 95.44 134 GLY A C 1
ATOM 1074 O O . GLY A 1 134 ? -18.199 1.105 29.103 1.00 95.44 134 GLY A O 1
ATOM 1075 N N . LEU A 1 135 ? -19.166 -0.874 29.493 1.00 98.19 135 LEU A N 1
ATOM 1076 C CA . LEU A 1 135 ? -17.939 -1.676 29.343 1.00 98.19 135 LEU A CA 1
ATOM 1077 C C . LEU A 1 135 ? -17.966 -2.525 28.064 1.00 98.19 135 LEU A C 1
ATOM 1079 O O . LEU A 1 135 ? -18.723 -3.497 27.954 1.00 98.19 135 LEU A O 1
ATOM 1083 N N . ILE A 1 136 ? -17.106 -2.176 27.109 1.00 98.56 136 ILE A N 1
ATOM 1084 C CA . ILE A 1 136 ? -17.057 -2.789 25.778 1.00 98.56 136 ILE A CA 1
ATOM 1085 C C . ILE A 1 136 ? -15.656 -3.329 25.517 1.00 98.56 136 ILE A C 1
ATOM 1087 O O . ILE A 1 136 ? -14.679 -2.580 25.521 1.00 98.56 136 ILE A O 1
ATOM 1091 N N . PHE A 1 137 ? -15.573 -4.629 25.252 1.00 98.75 137 PHE A N 1
ATOM 1092 C CA . PHE A 1 137 ? -14.373 -5.259 24.722 1.00 98.75 137 PHE A CA 1
ATOM 1093 C C . PHE A 1 137 ? -14.431 -5.273 23.193 1.00 98.75 137 PHE A C 1
ATOM 1095 O O . PHE A 1 137 ? -15.424 -5.709 22.613 1.00 98.75 137 PHE A O 1
ATOM 1102 N N . THR A 1 138 ? -13.363 -4.824 22.549 1.00 98.69 138 THR A N 1
ATOM 1103 C CA . THR A 1 138 ? -13.206 -4.822 21.097 1.00 98.69 138 THR A CA 1
ATOM 1104 C C . THR A 1 138 ? -11.955 -5.597 20.721 1.00 98.69 138 THR A C 1
ATOM 1106 O O . THR A 1 138 ? -10.876 -5.292 21.225 1.00 98.69 138 THR A O 1
ATOM 1109 N N . THR A 1 139 ? -12.082 -6.547 19.801 1.00 98.75 139 THR A N 1
ATOM 1110 C CA . THR A 1 139 ? -10.944 -7.210 19.156 1.00 98.75 139 THR A CA 1
ATOM 1111 C C . THR A 1 139 ? -11.008 -6.970 17.652 1.00 98.75 139 THR A C 1
ATOM 1113 O O . THR A 1 139 ? -12.080 -7.085 17.056 1.00 98.75 139 THR A O 1
ATOM 1116 N N . GLU A 1 140 ? -9.889 -6.575 17.053 1.00 98.56 140 GLU A N 1
ATOM 1117 C CA . GLU A 1 140 ? -9.773 -6.204 15.641 1.00 98.56 140 GLU A CA 1
ATOM 1118 C C . GLU A 1 140 ? -8.583 -6.917 15.018 1.00 98.56 140 GLU A C 1
ATOM 1120 O O . GLU A 1 140 ? -7.480 -6.890 15.560 1.00 98.56 140 GLU A O 1
ATOM 1125 N N . PHE A 1 141 ? -8.801 -7.522 13.860 1.00 98.44 141 PHE A N 1
ATOM 1126 C CA . PHE A 1 141 ? -7.770 -8.162 13.064 1.00 98.44 141 PHE A CA 1
ATOM 1127 C C . PHE A 1 141 ? -7.680 -7.458 11.715 1.00 98.44 141 PHE A C 1
ATOM 1129 O O . PHE A 1 141 ? -8.696 -7.273 11.043 1.00 98.44 141 PHE A O 1
ATOM 1136 N N . ASN A 1 142 ? -6.472 -7.079 11.318 1.00 98.31 142 ASN A N 1
ATOM 1137 C CA . ASN A 1 142 ? -6.180 -6.465 10.032 1.00 98.31 142 ASN A CA 1
ATOM 1138 C C . ASN A 1 142 ? -5.059 -7.254 9.359 1.00 98.31 142 ASN A C 1
ATOM 1140 O O . ASN A 1 142 ? -3.999 -7.468 9.945 1.00 98.31 142 ASN A O 1
ATOM 1144 N N . ASN A 1 143 ? -5.289 -7.678 8.125 1.00 98.25 143 ASN A N 1
ATOM 1145 C CA . ASN A 1 143 ? -4.266 -8.267 7.289 1.00 98.25 143 ASN A CA 1
ATOM 1146 C C . ASN A 1 143 ? -4.224 -7.538 5.948 1.00 98.25 143 ASN A C 1
ATOM 1148 O O . ASN A 1 143 ? -5.232 -7.448 5.250 1.00 98.25 143 ASN A O 1
ATOM 1152 N N . SER A 1 144 ? -3.054 -7.018 5.593 1.00 98.12 144 SER A N 1
ATOM 1153 C CA . SER A 1 144 ? -2.831 -6.323 4.335 1.00 98.12 144 SER A CA 1
ATOM 1154 C C . SER A 1 144 ? -1.662 -6.920 3.567 1.00 98.12 144 SER A C 1
ATOM 1156 O O . SER A 1 144 ? -0.587 -7.144 4.120 1.00 98.12 144 SER A O 1
ATOM 1158 N N . TRP A 1 145 ? -1.875 -7.130 2.273 1.00 98.25 145 TRP A N 1
ATOM 1159 C CA . TRP A 1 145 ? -0.883 -7.620 1.332 1.00 98.25 145 TRP A CA 1
ATOM 1160 C C . TRP A 1 145 ? -0.728 -6.633 0.193 1.00 98.25 145 TRP A C 1
ATOM 1162 O O . TRP A 1 145 ? -1.689 -6.289 -0.494 1.00 98.25 145 TRP A O 1
ATOM 1172 N N . TYR A 1 146 ? 0.505 -6.218 -0.038 1.00 98.12 146 TYR A N 1
ATOM 1173 C CA . TYR A 1 146 ? 0.903 -5.461 -1.205 1.00 98.12 146 TYR A CA 1
ATOM 1174 C C . TYR A 1 146 ? 1.842 -6.319 -2.038 1.00 98.12 146 TYR A C 1
ATOM 1176 O O . TYR A 1 146 ? 2.883 -6.742 -1.551 1.00 98.12 146 TYR A O 1
ATOM 1184 N N . ASN A 1 147 ? 1.479 -6.559 -3.289 1.00 97.69 147 ASN A N 1
ATOM 1185 C CA . ASN A 1 147 ? 2.251 -7.333 -4.246 1.00 97.69 147 ASN A CA 1
ATOM 1186 C C . ASN A 1 147 ? 2.525 -6.436 -5.454 1.00 97.69 147 ASN A C 1
ATOM 1188 O O . ASN A 1 147 ? 1.594 -5.866 -6.024 1.00 97.69 147 ASN A O 1
ATOM 1192 N N . GLY A 1 148 ? 3.788 -6.262 -5.819 1.00 97.94 148 GLY A N 1
ATOM 1193 C CA . GLY A 1 148 ? 4.211 -5.430 -6.932 1.00 97.94 148 GLY A CA 1
ATOM 1194 C C . GLY A 1 148 ? 5.087 -6.198 -7.900 1.00 97.94 148 GLY A C 1
ATOM 1195 O O . GLY A 1 148 ? 5.994 -6.909 -7.486 1.00 97.94 148 GLY A O 1
ATOM 1196 N N . TRP A 1 149 ? 4.829 -6.013 -9.184 1.00 97.81 149 TRP A N 1
ATOM 1197 C CA . TRP A 1 149 ? 5.682 -6.450 -10.273 1.00 97.81 149 TRP A CA 1
ATOM 1198 C C . TRP A 1 149 ? 6.140 -5.244 -11.072 1.00 97.81 149 TRP A C 1
ATOM 1200 O O . TRP A 1 149 ? 5.350 -4.329 -11.313 1.00 97.81 149 TRP A O 1
ATOM 1210 N N . ASN A 1 150 ? 7.398 -5.263 -11.487 1.00 96.31 150 ASN A N 1
ATOM 1211 C CA . ASN A 1 150 ? 7.961 -4.323 -12.440 1.00 96.31 150 ASN A CA 1
ATOM 1212 C C . ASN A 1 150 ? 8.588 -5.138 -13.567 1.00 96.31 150 ASN A C 1
ATOM 1214 O O . ASN A 1 150 ? 9.377 -6.045 -13.306 1.00 96.31 150 ASN A O 1
ATOM 1218 N N . TYR A 1 151 ? 8.231 -4.806 -14.795 1.00 96.38 151 TYR A N 1
ATOM 1219 C CA . TYR A 1 151 ? 8.710 -5.459 -15.9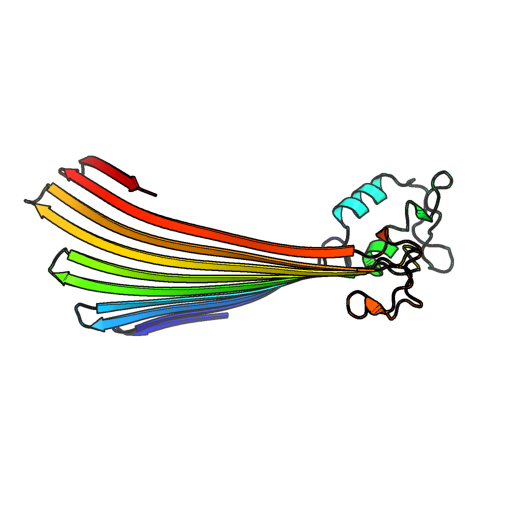98 1.00 96.38 151 TYR A CA 1
ATOM 1220 C C . TYR A 1 151 ? 9.315 -4.397 -16.894 1.00 96.38 151 TYR A C 1
ATOM 1222 O O . TYR A 1 151 ? 8.625 -3.443 -17.256 1.00 96.38 151 TYR A O 1
ATOM 1230 N N . ASN A 1 152 ? 10.584 -4.560 -17.243 1.00 95.12 152 ASN A N 1
ATOM 1231 C CA . ASN A 1 152 ? 11.289 -3.621 -18.096 1.00 95.12 152 ASN A CA 1
ATOM 1232 C C . ASN A 1 152 ? 11.904 -4.349 -19.278 1.00 95.12 152 ASN A C 1
ATOM 1234 O O . ASN A 1 152 ? 12.427 -5.455 -19.128 1.00 95.12 152 ASN A O 1
ATOM 1238 N N . TYR A 1 153 ? 11.862 -3.713 -20.436 1.00 94.81 153 TYR A N 1
ATOM 1239 C CA . TYR A 1 153 ? 12.570 -4.161 -21.617 1.00 94.81 153 TYR A CA 1
ATOM 1240 C C . TYR A 1 153 ? 12.836 -2.976 -22.540 1.00 94.81 153 TYR A C 1
ATOM 1242 O O . TYR A 1 153 ? 11.911 -2.225 -22.850 1.00 94.81 153 TYR A O 1
ATOM 1250 N N . THR A 1 154 ? 14.074 -2.843 -22.993 1.00 93.00 154 THR A N 1
ATOM 1251 C CA . THR A 1 154 ? 14.460 -1.888 -24.031 1.00 93.00 154 THR A CA 1
ATOM 1252 C C . THR A 1 154 ? 14.873 -2.674 -25.278 1.00 93.00 154 THR A C 1
ATOM 1254 O O . THR A 1 154 ? 15.701 -3.577 -25.155 1.00 93.00 154 THR A O 1
ATOM 1257 N N . PRO A 1 155 ? 14.303 -2.381 -26.457 1.00 92.00 155 PRO A N 1
ATOM 1258 C CA . PRO A 1 155 ? 14.605 -3.104 -27.690 1.00 92.00 155 PRO A CA 1
ATOM 1259 C C . PRO A 1 155 ? 15.931 -2.685 -28.321 1.00 92.00 155 PRO A C 1
ATOM 1261 O O . PRO A 1 155 ? 16.448 -1.601 -28.047 1.00 92.00 155 PRO A O 1
ATOM 1264 N N . SER A 1 156 ? 16.431 -3.527 -29.227 1.00 90.31 156 SER A N 1
ATOM 1265 C CA . SER A 1 156 ? 17.709 -3.338 -29.932 1.00 90.31 156 SER A CA 1
ATOM 1266 C C . SER A 1 156 ? 17.744 -2.071 -30.785 1.00 90.31 156 SER A C 1
ATOM 1268 O O . SER A 1 156 ? 18.794 -1.471 -30.995 1.00 90.31 156 SER A O 1
ATOM 1270 N N . THR A 1 157 ? 16.571 -1.631 -31.233 1.00 86.56 157 THR A N 1
ATOM 1271 C CA . THR A 1 157 ? 16.351 -0.397 -31.987 1.00 86.56 157 THR A CA 1
ATOM 1272 C C . THR A 1 157 ? 16.550 0.872 -31.147 1.00 86.56 157 THR A C 1
ATOM 1274 O O . THR A 1 157 ? 16.699 1.951 -31.723 1.00 86.56 157 THR A O 1
ATOM 1277 N N . VAL A 1 158 ? 16.544 0.756 -29.813 1.00 85.94 158 VAL A N 1
ATOM 1278 C CA . VAL A 1 158 ? 16.709 1.851 -28.841 1.00 85.94 158 VAL A CA 1
ATOM 1279 C C . VAL A 1 158 ? 18.037 1.733 -28.087 1.00 85.94 158 VAL A C 1
ATOM 1281 O O . VAL A 1 158 ? 18.714 2.738 -27.886 1.00 85.94 158 VAL A O 1
ATOM 1284 N N . ASP A 1 159 ? 18.403 0.523 -27.668 1.00 86.94 159 ASP A N 1
ATOM 1285 C CA . ASP A 1 159 ? 19.644 0.213 -26.958 1.00 86.94 159 ASP A CA 1
ATOM 1286 C C . ASP A 1 159 ? 20.166 -1.146 -27.441 1.00 86.94 159 ASP A C 1
ATOM 1288 O O . ASP A 1 159 ? 19.507 -2.173 -27.260 1.00 86.94 159 ASP A O 1
ATOM 1292 N N . GLU A 1 160 ? 21.359 -1.161 -28.040 1.00 87.94 160 GLU A N 1
ATOM 1293 C CA . GLU A 1 160 ? 22.000 -2.378 -28.555 1.00 87.94 160 GLU A CA 1
ATOM 1294 C C . GLU A 1 160 ? 22.189 -3.442 -27.462 1.00 87.94 160 GLU A C 1
ATOM 1296 O O . GLU A 1 160 ? 22.146 -4.644 -27.739 1.00 87.94 160 GLU A O 1
ATOM 1301 N N . ALA A 1 161 ? 22.327 -3.021 -26.200 1.00 90.75 161 ALA A N 1
ATOM 1302 C CA . ALA A 1 161 ? 22.446 -3.929 -25.070 1.00 90.75 161 ALA A CA 1
ATOM 1303 C C . ALA A 1 161 ? 21.123 -4.614 -24.700 1.00 90.75 161 ALA A C 1
ATOM 1305 O O . ALA A 1 161 ? 21.127 -5.513 -23.864 1.00 90.75 161 ALA A O 1
ATOM 1306 N N . THR A 1 162 ? 19.993 -4.229 -25.303 1.00 94.00 162 THR A N 1
ATOM 1307 C CA . THR A 1 162 ? 18.665 -4.842 -25.111 1.00 94.00 162 THR A CA 1
ATOM 1308 C C . THR A 1 162 ? 18.309 -5.167 -23.648 1.00 94.00 162 THR A C 1
ATOM 1310 O O . THR A 1 162 ? 17.905 -6.291 -23.339 1.00 94.00 162 THR A O 1
ATOM 1313 N N . PRO A 1 163 ? 18.491 -4.245 -22.683 1.00 94.94 163 PRO A N 1
ATOM 1314 C CA . PRO A 1 163 ? 18.321 -4.580 -21.278 1.00 94.94 163 PRO A CA 1
ATOM 1315 C C . PRO A 1 163 ? 16.884 -4.997 -20.960 1.00 94.94 163 PRO A C 1
ATOM 1317 O O . PRO A 1 163 ? 15.921 -4.291 -21.264 1.00 94.94 163 PRO A O 1
ATOM 1320 N N . ALA A 1 164 ? 16.745 -6.126 -20.270 1.00 97.19 164 ALA A N 1
ATOM 1321 C CA . ALA A 1 164 ? 15.473 -6.627 -19.772 1.00 97.19 164 ALA A CA 1
ATOM 1322 C C . ALA A 1 164 ? 15.568 -6.926 -18.279 1.00 97.19 164 ALA A C 1
ATOM 1324 O O . ALA A 1 164 ? 16.578 -7.434 -17.792 1.00 97.19 164 ALA A O 1
ATOM 1325 N N . SER A 1 165 ? 14.497 -6.657 -17.536 1.00 97.31 165 SER A N 1
ATOM 1326 C CA . SER A 1 165 ? 14.412 -7.051 -16.131 1.00 97.31 165 SER A CA 1
ATOM 1327 C C . SER A 1 165 ? 12.990 -7.343 -15.686 1.00 97.31 165 SER A C 1
ATOM 1329 O O . SER A 1 165 ? 12.012 -6.793 -16.194 1.00 97.31 165 SER A O 1
ATOM 1331 N N . THR A 1 166 ? 12.887 -8.208 -14.686 1.00 97.94 166 THR A N 1
ATO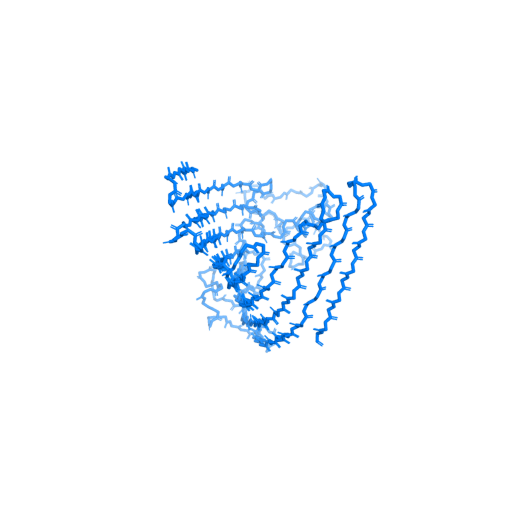M 1332 C CA . THR A 1 166 ? 11.662 -8.482 -13.948 1.00 97.94 166 THR A CA 1
ATOM 1333 C C . THR A 1 166 ? 11.952 -8.363 -12.462 1.00 97.94 166 THR A C 1
ATOM 1335 O O . THR A 1 166 ? 12.982 -8.820 -11.965 1.00 97.94 166 THR A O 1
ATOM 1338 N N . GLY A 1 167 ? 11.057 -7.713 -11.737 1.00 98.00 167 GLY A N 1
ATOM 1339 C CA . GLY A 1 167 ? 11.170 -7.529 -10.302 1.00 98.00 167 GLY A CA 1
ATOM 1340 C C . GLY A 1 167 ? 9.835 -7.785 -9.643 1.00 98.00 167 GLY A C 1
ATOM 1341 O O . GLY A 1 167 ? 8.811 -7.289 -10.104 1.00 98.00 167 GLY A O 1
ATOM 1342 N N . HIS A 1 168 ? 9.860 -8.515 -8.540 1.00 98.25 168 HIS A N 1
ATOM 1343 C CA . HIS A 1 168 ? 8.718 -8.756 -7.689 1.00 98.25 168 HIS A CA 1
ATOM 1344 C C . HIS A 1 168 ? 9.020 -8.279 -6.268 1.00 98.25 168 HIS A C 1
ATOM 1346 O O . HIS A 1 168 ? 10.093 -8.543 -5.729 1.00 98.25 168 HIS A O 1
ATOM 1352 N N . SER A 1 169 ? 8.078 -7.575 -5.649 1.00 98.19 169 SER A N 1
ATOM 1353 C CA . SER A 1 169 ? 8.120 -7.261 -4.227 1.00 98.19 169 SER A CA 1
ATOM 1354 C C . SER A 1 169 ? 6.794 -7.573 -3.556 1.00 98.19 169 SER A C 1
ATOM 1356 O O . SER A 1 169 ? 5.718 -7.347 -4.113 1.00 98.19 169 SER A O 1
ATOM 1358 N N . GLU A 1 170 ? 6.879 -8.064 -2.328 1.00 98.31 170 GLU A N 1
ATOM 1359 C CA . GLU A 1 170 ? 5.730 -8.327 -1.483 1.00 98.31 170 GLU A CA 1
ATOM 1360 C C . GLU A 1 170 ? 5.918 -7.666 -0.119 1.00 98.31 170 GLU A C 1
ATOM 1362 O O . GLU A 1 170 ? 7.003 -7.646 0.463 1.00 98.31 170 GLU A O 1
ATOM 1367 N N . THR A 1 171 ? 4.842 -7.098 0.410 1.00 98.50 171 THR A N 1
ATOM 1368 C CA . THR A 1 171 ? 4.745 -6.670 1.801 1.00 98.50 171 THR A CA 1
ATOM 1369 C C . THR A 1 171 ? 3.466 -7.233 2.393 1.00 98.50 171 THR A C 1
ATOM 1371 O O . THR A 1 171 ? 2.377 -6.895 1.942 1.00 98.50 171 THR A O 1
ATOM 1374 N N . SER A 1 172 ? 3.603 -8.063 3.421 1.00 98.12 172 SER A N 1
ATOM 1375 C CA . SER A 1 172 ? 2.500 -8.576 4.230 1.00 98.12 172 SER A CA 1
ATOM 1376 C C . SER A 1 172 ? 2.544 -7.906 5.596 1.00 9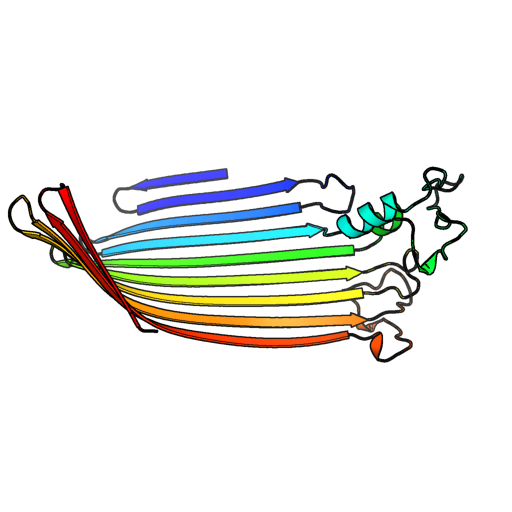8.12 172 SER A C 1
ATOM 1378 O O . SER A 1 172 ? 3.571 -7.950 6.272 1.00 98.12 172 SER A O 1
ATOM 1380 N N . LYS A 1 173 ? 1.434 -7.317 6.032 1.00 98.25 173 LYS A N 1
ATOM 1381 C CA . LYS A 1 173 ? 1.282 -6.718 7.357 1.00 98.25 173 LYS A CA 1
ATOM 1382 C C . LYS A 1 173 ? 0.064 -7.308 8.049 1.00 98.25 173 LYS A C 1
ATOM 1384 O O . LYS A 1 173 ? -1.047 -7.209 7.540 1.00 98.25 173 LYS A O 1
ATOM 1389 N N . LEU A 1 174 ? 0.292 -7.877 9.225 1.00 98.25 174 LEU A N 1
ATOM 1390 C CA . LEU A 1 174 ? -0.737 -8.369 10.130 1.00 98.25 174 LEU A CA 1
ATOM 1391 C C . LEU A 1 174 ? -0.745 -7.493 11.379 1.00 98.25 174 LEU A C 1
ATOM 1393 O O . LEU A 1 174 ? 0.312 -7.255 11.959 1.00 98.25 174 LEU A O 1
ATOM 1397 N N . GLU A 1 175 ? -1.926 -7.049 11.796 1.00 98.38 175 GLU A N 1
ATOM 1398 C CA . GLU A 1 175 ? -2.153 -6.343 13.054 1.00 98.38 175 GLU A CA 1
ATOM 1399 C C . GLU A 1 175 ? -3.303 -7.002 13.812 1.00 98.38 175 GLU A C 1
ATOM 1401 O O . GLU A 1 175 ? -4.351 -7.318 13.243 1.00 98.38 175 GLU A O 1
ATOM 1406 N N . TRP A 1 176 ? -3.117 -7.173 15.115 1.00 98.62 176 TRP A N 1
ATOM 1407 C CA . TRP A 1 176 ? -4.158 -7.623 16.025 1.00 98.62 176 TRP A CA 1
ATOM 1408 C C . TRP A 1 176 ? -4.245 -6.661 17.202 1.00 98.62 176 TRP A C 1
ATOM 1410 O O . TRP A 1 176 ? -3.265 -6.443 17.916 1.00 98.62 176 TRP A O 1
ATOM 1420 N N . VAL A 1 177 ? -5.419 -6.066 17.384 1.00 98.62 177 VAL A N 1
ATOM 1421 C CA . VAL A 1 177 ? -5.669 -5.031 18.384 1.00 98.62 177 VAL A CA 1
ATOM 1422 C C . VAL A 1 177 ? -6.779 -5.491 19.312 1.00 98.62 177 VAL A C 1
ATOM 1424 O O . VAL A 1 177 ? -7.855 -5.878 18.866 1.00 98.62 177 VAL A O 1
ATOM 1427 N N . ASN A 1 178 ? -6.538 -5.415 20.615 1.00 98.81 178 ASN A N 1
ATOM 1428 C CA . ASN A 1 178 ? -7.535 -5.695 21.641 1.00 98.81 178 ASN A CA 1
ATOM 1429 C C . ASN A 1 178 ? -7.683 -4.467 22.529 1.00 98.81 178 ASN A C 1
ATOM 1431 O O . ASN A 1 178 ? -6.688 -3.889 22.957 1.00 98.81 178 ASN A O 1
ATOM 1435 N N . ARG A 1 179 ? -8.916 -4.049 22.809 1.00 98.62 179 ARG A N 1
ATOM 1436 C CA . ARG A 1 179 ? -9.206 -2.874 23.636 1.00 98.62 179 ARG A CA 1
ATOM 1437 C C . ARG A 1 179 ? -10.360 -3.171 24.570 1.00 98.62 179 ARG A C 1
ATOM 1439 O O . ARG A 1 179 ? -11.361 -3.751 24.161 1.00 98.62 179 ARG A O 1
ATOM 1446 N N . LEU A 1 180 ? -10.243 -2.715 25.804 1.00 98.75 180 LEU A N 1
ATOM 1447 C CA . LEU A 1 180 ? -11.330 -2.663 26.763 1.00 98.75 180 LEU A CA 1
ATOM 1448 C C . LEU A 1 180 ? -11.622 -1.194 27.049 1.00 98.75 180 LEU A C 1
ATOM 1450 O O . LEU A 1 180 ? -10.761 -0.481 27.561 1.00 98.75 180 LEU A O 1
ATOM 1454 N N . ASN A 1 181 ? -12.825 -0.755 26.696 1.00 98.56 181 ASN A N 1
ATOM 1455 C CA . ASN A 1 181 ? -13.282 0.613 26.897 1.00 98.56 181 ASN A CA 1
ATOM 1456 C C . ASN A 1 181 ? -14.324 0.644 28.011 1.00 98.56 181 ASN A C 1
ATOM 1458 O O . ASN A 1 181 ? -15.247 -0.172 28.008 1.00 98.56 181 ASN A O 1
ATOM 1462 N N . PHE A 1 182 ? -14.205 1.605 28.920 1.00 98.25 182 PHE A N 1
ATOM 1463 C CA . PHE A 1 182 ? -15.170 1.874 29.975 1.00 98.25 182 PHE A CA 1
ATOM 1464 C C . PHE A 1 182 ? -15.638 3.325 29.900 1.00 98.25 182 PHE A C 1
ATOM 1466 O O . PHE A 1 182 ? -14.839 4.244 30.038 1.00 98.25 182 PHE A O 1
ATOM 1473 N N . ASN A 1 183 ? -16.937 3.514 29.714 1.00 97.06 183 ASN A N 1
ATOM 1474 C CA . ASN A 1 183 ? -17.591 4.807 29.606 1.00 97.06 183 ASN A CA 1
ATOM 1475 C C . ASN A 1 183 ? -18.646 4.940 30.700 1.00 97.06 183 ASN A C 1
ATOM 1477 O O . ASN A 1 183 ? -19.539 4.096 30.810 1.00 97.06 183 ASN A O 1
ATOM 1481 N N . LYS A 1 184 ? -18.560 6.001 31.504 1.00 95.88 184 LYS A N 1
ATOM 1482 C CA . LYS A 1 184 ? -19.534 6.266 32.564 1.00 95.88 184 LYS A CA 1
ATOM 1483 C C . LYS A 1 184 ? -19.706 7.756 32.821 1.00 95.88 184 LYS A C 1
ATOM 1485 O O . LYS A 1 184 ? -18.732 8.492 32.959 1.00 95.88 184 LYS A O 1
ATOM 1490 N N . THR A 1 185 ? -20.960 8.157 32.979 1.00 95.25 185 THR A N 1
ATOM 1491 C CA . THR A 1 185 ? -21.345 9.463 33.514 1.00 95.25 185 THR A CA 1
ATOM 1492 C C . THR A 1 185 ? -21.602 9.314 35.017 1.00 95.25 185 THR A C 1
ATOM 1494 O O . THR A 1 185 ? -22.351 8.434 35.447 1.00 95.25 185 THR A O 1
ATOM 1497 N N . ILE A 1 186 ? -20.893 10.096 35.828 1.00 93.00 186 ILE A N 1
ATOM 1498 C CA . ILE A 1 186 ? -20.996 10.147 37.289 1.00 93.00 186 ILE A CA 1
ATOM 1499 C C . ILE A 1 186 ? -21.688 11.468 37.633 1.00 93.00 186 ILE A C 1
ATOM 1501 O O . ILE A 1 186 ? -21.158 12.534 37.326 1.00 93.00 186 ILE A O 1
ATOM 1505 N N . SER A 1 187 ? -22.862 11.412 38.269 1.00 90.94 187 SER A N 1
ATOM 1506 C CA . SER A 1 187 ? -23.763 12.578 38.335 1.00 90.94 187 SER A CA 1
ATOM 1507 C C . SER A 1 187 ? -24.105 13.101 36.926 1.00 90.94 187 SER A C 1
ATOM 1509 O O . SER A 1 187 ? -23.790 12.455 35.931 1.00 90.94 187 SER A O 1
ATOM 1511 N N . ASP A 1 188 ? -24.728 14.269 36.814 1.00 90.12 188 ASP A N 1
ATOM 1512 C CA . ASP A 1 188 ? -25.153 14.830 35.522 1.00 90.12 188 ASP A CA 1
ATOM 1513 C C . ASP A 1 188 ? -24.030 15.571 34.770 1.00 90.12 188 ASP A C 1
ATOM 1515 O O . ASP A 1 188 ? -24.235 16.092 33.673 1.00 90.12 188 ASP A O 1
ATOM 1519 N N . ASN A 1 189 ? -22.831 15.664 35.354 1.00 94.88 189 ASN A N 1
ATOM 1520 C CA . ASN A 1 189 ? -21.794 16.586 34.894 1.00 94.88 189 ASN A CA 1
ATOM 1521 C C . ASN A 1 189 ? -20.361 16.034 34.874 1.00 94.88 189 ASN A C 1
ATOM 1523 O O . ASN A 1 189 ? -19.478 16.766 34.431 1.00 94.88 189 ASN A O 1
ATOM 1527 N N . HIS A 1 190 ? -20.100 14.791 35.287 1.00 96.62 190 HIS A N 1
ATOM 1528 C CA . HIS A 1 190 ? -18.774 14.177 35.152 1.00 96.62 190 HIS A CA 1
ATOM 1529 C C . HIS A 1 190 ? -18.820 13.010 34.169 1.00 96.62 190 HIS A C 1
ATOM 1531 O O . HIS A 1 190 ? -19.487 12.014 34.420 1.00 96.62 190 HIS A O 1
ATOM 1537 N N . ASN A 1 191 ? -18.076 13.092 33.072 1.00 96.50 191 ASN A N 1
ATOM 1538 C CA . ASN A 1 191 ? -17.977 12.024 32.080 1.00 96.50 191 ASN A CA 1
ATOM 1539 C C . ASN A 1 191 ? -16.566 11.438 32.086 1.00 96.50 191 ASN A C 1
ATOM 1541 O O . ASN A 1 191 ? -15.589 12.181 31.983 1.00 96.50 191 ASN A O 1
ATOM 1545 N N . VAL A 1 192 ? -16.470 10.114 32.200 1.00 96.88 192 VAL A N 1
ATOM 1546 C CA . VAL A 1 192 ? -15.213 9.358 32.235 1.00 96.88 192 VAL A CA 1
ATOM 1547 C C . VAL A 1 192 ? -15.204 8.343 31.087 1.00 96.88 192 VAL A C 1
ATOM 1549 O O . VAL A 1 192 ? -16.109 7.513 31.008 1.00 96.88 192 VAL A O 1
ATOM 1552 N N . ASP A 1 193 ? -14.172 8.390 30.238 1.00 97.75 193 ASP A N 1
ATOM 1553 C CA . ASP A 1 193 ? -13.852 7.387 29.204 1.00 97.75 193 ASP A CA 1
ATOM 1554 C C . ASP A 1 193 ? -12.447 6.842 29.467 1.00 97.75 193 ASP A C 1
ATOM 1556 O O . ASP A 1 193 ? -11.457 7.571 29.398 1.00 97.75 193 ASP A O 1
ATOM 1560 N N . LEU A 1 194 ? -12.356 5.560 29.799 1.00 98.38 194 LEU A N 1
ATOM 1561 C CA . LEU A 1 194 ? -11.099 4.853 30.016 1.00 98.38 194 LEU A CA 1
ATOM 1562 C C . LEU A 1 194 ? -10.920 3.803 28.927 1.00 98.38 194 LEU A C 1
ATOM 1564 O O . LEU A 1 194 ? -11.867 3.104 28.571 1.00 98.38 194 LEU A O 1
ATOM 1568 N N . MET A 1 195 ? -9.693 3.639 28.450 1.00 98.50 195 MET A N 1
ATOM 1569 C CA . MET A 1 195 ? -9.314 2.572 27.536 1.00 98.50 195 MET A CA 1
ATOM 1570 C C . MET A 1 195 ? -7.993 1.962 27.979 1.00 98.50 195 MET A C 1
ATOM 1572 O O . MET A 1 195 ? -7.030 2.675 28.261 1.00 98.50 195 MET A O 1
ATOM 1576 N N . ILE A 1 196 ? -7.955 0.636 27.998 1.00 98.62 196 ILE A N 1
ATOM 1577 C CA . ILE A 1 196 ? -6.715 -0.134 28.015 1.00 98.62 196 ILE A CA 1
ATOM 1578 C C . ILE A 1 196 ? -6.708 -1.059 26.807 1.00 98.62 196 ILE A C 1
ATOM 1580 O O . ILE A 1 196 ? -7.763 -1.528 26.372 1.00 98.62 196 ILE A O 1
ATOM 1584 N N . GLY A 1 197 ? -5.538 -1.341 26.255 1.00 98.50 197 GLY A N 1
ATOM 1585 C CA . GLY A 1 197 ? -5.454 -2.213 25.096 1.00 98.50 197 GLY A CA 1
ATOM 1586 C C . GLY A 1 197 ? -4.076 -2.788 24.854 1.00 98.50 197 GLY A C 1
ATOM 1587 O O . GLY A 1 197 ? -3.097 -2.391 25.481 1.00 98.50 197 GLY A O 1
ATOM 1588 N N . SER A 1 198 ? -4.019 -3.725 23.920 1.00 98.62 198 SER A N 1
ATOM 1589 C CA . SER A 1 198 ? -2.786 -4.293 23.404 1.00 98.62 198 SER A CA 1
ATOM 1590 C C . SER A 1 198 ? -2.804 -4.330 21.883 1.00 98.62 198 SER A C 1
ATOM 1592 O O . SER A 1 198 ? -3.863 -4.462 21.260 1.00 98.62 198 SER A O 1
ATOM 1594 N N . THR A 1 199 ? -1.623 -4.212 21.287 1.00 98.44 199 THR A N 1
ATOM 1595 C CA . THR A 1 199 ? -1.419 -4.355 19.845 1.00 98.44 199 THR A CA 1
ATOM 1596 C C . THR A 1 199 ? -0.307 -5.348 19.584 1.00 98.44 199 THR A C 1
ATOM 1598 O O . THR A 1 199 ? 0.700 -5.328 20.284 1.00 98.44 199 THR A O 1
ATOM 1601 N N . ILE A 1 200 ? -0.471 -6.189 18.572 1.00 98.31 200 ILE A N 1
ATOM 1602 C CA . ILE A 1 200 ? 0.595 -7.011 17.998 1.00 98.31 200 ILE A CA 1
ATOM 1603 C C . ILE A 1 200 ? 0.650 -6.688 16.514 1.00 98.31 200 ILE A C 1
ATOM 1605 O O . ILE A 1 200 ? -0.391 -6.666 15.855 1.00 98.31 200 ILE A O 1
ATOM 1609 N N . GLU A 1 201 ? 1.849 -6.474 15.986 1.00 98.06 201 GLU A N 1
ATOM 1610 C CA . GLU A 1 201 ? 2.071 -6.292 14.559 1.00 98.06 201 GLU A CA 1
ATOM 1611 C C . GLU A 1 201 ? 3.217 -7.158 14.037 1.00 98.06 201 GLU A C 1
ATOM 1613 O O . GLU A 1 201 ? 4.227 -7.379 14.707 1.00 98.06 201 GLU A O 1
ATOM 1618 N N . ASN A 1 202 ? 3.061 -7.645 12.808 1.00 98.38 202 ASN A N 1
ATOM 1619 C CA . ASN A 1 202 ? 4.116 -8.304 12.049 1.00 98.38 202 ASN A CA 1
ATOM 1620 C C . ASN A 1 202 ? 4.086 -7.783 10.612 1.00 98.38 202 ASN A C 1
ATOM 1622 O O . ASN A 1 202 ? 3.109 -7.998 9.893 1.00 98.38 202 ASN A O 1
ATOM 1626 N N . VAL A 1 203 ? 5.181 -7.165 10.181 1.00 98.38 203 VAL A N 1
ATOM 1627 C CA . VAL A 1 203 ? 5.392 -6.703 8.809 1.00 98.38 203 VAL A CA 1
ATOM 1628 C C . VAL A 1 203 ? 6.523 -7.513 8.199 1.00 98.38 203 VAL A C 1
ATOM 1630 O O . VAL A 1 203 ? 7.661 -7.422 8.648 1.00 98.38 203 VAL A O 1
ATOM 1633 N N . THR A 1 204 ? 6.233 -8.268 7.150 1.00 98.56 204 THR A N 1
ATOM 1634 C CA . THR A 1 204 ? 7.233 -8.985 6.360 1.00 98.56 204 THR A CA 1
ATOM 1635 C C . THR A 1 204 ? 7.321 -8.339 4.989 1.00 98.56 204 THR A C 1
ATOM 1637 O O . THR A 1 204 ? 6.301 -8.096 4.348 1.00 98.56 204 THR A O 1
ATOM 1640 N N . ARG A 1 205 ? 8.543 -8.049 4.548 1.00 98.56 205 ARG A N 1
ATOM 1641 C CA . ARG A 1 205 ? 8.854 -7.525 3.221 1.00 98.56 205 ARG A CA 1
ATOM 1642 C C . ARG A 1 205 ? 9.801 -8.489 2.537 1.00 98.56 205 ARG A C 1
ATOM 1644 O O . ARG A 1 205 ? 10.797 -8.886 3.138 1.00 98.56 205 ARG A O 1
ATOM 1651 N N . ASN A 1 206 ? 9.511 -8.839 1.299 1.00 98.31 206 ASN A N 1
ATOM 1652 C CA . ASN A 1 206 ? 10.434 -9.592 0.472 1.00 98.31 206 ASN A CA 1
ATOM 1653 C C . ASN A 1 206 ? 10.479 -9.005 -0.937 1.00 98.31 206 ASN A C 1
ATOM 1655 O O . ASN A 1 206 ? 9.571 -8.291 -1.371 1.00 98.31 206 ASN A O 1
ATOM 1659 N N . SER A 1 207 ? 11.574 -9.269 -1.632 1.00 98.50 207 SER A N 1
ATOM 1660 C CA . SER A 1 207 ? 11.694 -8.938 -3.040 1.00 98.50 207 SER A CA 1
ATOM 1661 C C . SER A 1 207 ? 12.608 -9.919 -3.744 1.00 98.50 207 SER A C 1
ATOM 1663 O O . SER A 1 207 ? 13.537 -10.457 -3.143 1.00 98.50 207 SER A O 1
ATOM 1665 N N . VAL A 1 208 ? 12.378 -10.086 -5.036 1.00 98.50 208 VAL A N 1
ATOM 1666 C CA . VAL A 1 208 ? 13.287 -10.739 -5.968 1.00 98.50 208 VAL A CA 1
ATOM 1667 C C . VAL A 1 208 ? 13.355 -9.901 -7.233 1.00 98.50 208 VAL A C 1
ATOM 1669 O O . VAL A 1 208 ? 12.362 -9.315 -7.656 1.00 98.50 208 VAL A O 1
ATOM 1672 N N . SER A 1 209 ? 14.525 -9.817 -7.839 1.00 98.19 209 SER A N 1
ATOM 1673 C CA . SER A 1 209 ? 14.706 -9.181 -9.135 1.00 98.19 209 SER A CA 1
ATOM 1674 C C . SER A 1 209 ? 15.724 -9.950 -9.945 1.00 98.19 209 SER A C 1
ATOM 1676 O O . SER A 1 209 ? 16.694 -10.469 -9.391 1.00 98.19 209 SER A O 1
ATOM 1678 N N . ALA A 1 210 ? 15.511 -9.979 -11.250 1.00 98.31 210 ALA A N 1
ATOM 1679 C CA . ALA A 1 210 ? 16.447 -10.514 -12.213 1.00 98.31 210 ALA A CA 1
ATOM 1680 C C . ALA A 1 210 ? 16.480 -9.618 -13.453 1.00 98.31 210 ALA A C 1
ATOM 1682 O O . ALA A 1 210 ? 15.475 -8.998 -13.808 1.00 98.31 210 ALA A O 1
ATOM 1683 N N . GLY A 1 211 ? 17.618 -9.579 -14.128 1.00 98.19 211 GLY A N 1
ATOM 1684 C CA . GLY A 1 211 ? 17.779 -8.901 -15.402 1.00 98.19 211 GLY A CA 1
ATOM 1685 C C . GLY A 1 211 ? 18.942 -9.473 -16.192 1.00 98.19 211 GLY A C 1
ATOM 1686 O O . GLY A 1 211 ? 19.844 -10.083 -15.620 1.00 98.19 211 GLY A O 1
ATOM 1687 N N . ASN A 1 212 ? 18.881 -9.294 -17.504 1.00 97.94 212 ASN A N 1
ATOM 1688 C CA . ASN A 1 212 ? 19.893 -9.741 -18.454 1.00 97.94 212 ASN A CA 1
ATOM 1689 C C . ASN A 1 212 ? 19.907 -8.788 -19.665 1.00 97.94 212 ASN A C 1
ATOM 1691 O O . ASN A 1 212 ? 19.050 -7.901 -19.769 1.00 97.94 212 ASN A O 1
ATOM 1695 N N . LYS A 1 213 ? 20.872 -8.967 -20.565 1.00 97.44 213 LYS A N 1
ATOM 1696 C CA . LYS A 1 213 ? 21.125 -8.119 -21.735 1.00 97.44 213 LYS A CA 1
ATOM 1697 C C . LYS A 1 213 ? 21.477 -8.950 -22.973 1.00 97.44 213 LYS A C 1
ATOM 1699 O O . LYS A 1 213 ? 21.660 -10.164 -22.881 1.00 97.44 213 LYS A O 1
ATOM 1704 N N . TYR A 1 214 ? 21.599 -8.271 -24.111 1.00 96.81 214 TYR A N 1
ATOM 1705 C CA . TYR A 1 214 ? 22.050 -8.794 -25.405 1.00 96.81 214 TYR A CA 1
ATOM 1706 C C . TYR A 1 214 ? 21.216 -9.989 -25.884 1.00 96.81 214 TYR A C 1
ATOM 1708 O O . TYR A 1 214 ? 21.709 -11.098 -26.087 1.00 96.81 214 TYR A O 1
ATOM 1716 N N . PHE A 1 215 ? 19.911 -9.777 -26.025 1.00 96.50 215 PHE A N 1
ATOM 1717 C CA . PHE A 1 215 ? 18.985 -10.786 -26.526 1.00 96.50 215 PHE A CA 1
ATOM 1718 C C . PHE A 1 215 ? 19.159 -10.999 -28.041 1.00 96.50 215 PHE A C 1
ATOM 1720 O O . PHE A 1 215 ? 19.361 -10.031 -28.772 1.00 96.50 215 PHE A O 1
ATOM 1727 N N . PRO A 1 216 ? 19.017 -12.240 -28.554 1.00 94.19 216 PRO A N 1
ATOM 1728 C CA . PRO A 1 216 ? 19.178 -12.531 -29.983 1.00 94.19 216 PRO A CA 1
ATOM 1729 C C . PRO A 1 216 ? 18.188 -11.812 -30.912 1.00 94.19 216 PRO A C 1
ATOM 1731 O O . PRO A 1 216 ? 18.444 -11.693 -32.108 1.00 94.19 216 PRO A O 1
ATOM 1734 N N . ASN A 1 217 ? 17.020 -11.423 -30.393 1.00 93.38 217 ASN A N 1
ATOM 1735 C CA . ASN A 1 217 ? 15.997 -10.644 -31.089 1.00 93.38 217 ASN A CA 1
ATOM 1736 C C . ASN A 1 217 ? 15.002 -10.042 -30.081 1.00 93.38 217 ASN A C 1
ATOM 1738 O O . ASN A 1 217 ? 14.918 -10.499 -28.938 1.00 93.38 217 ASN A O 1
ATOM 1742 N N . ASP A 1 218 ? 14.183 -9.091 -30.543 1.00 91.81 218 ASP A N 1
ATOM 1743 C CA . ASP A 1 218 ? 13.236 -8.360 -29.690 1.00 91.81 218 ASP A CA 1
ATOM 1744 C C . ASP A 1 218 ? 11.959 -9.140 -29.300 1.00 91.81 218 ASP A C 1
ATOM 1746 O O . ASP A 1 218 ? 11.044 -8.613 -28.657 1.00 91.81 218 ASP A O 1
ATOM 1750 N N . GLY A 1 219 ? 11.886 -10.423 -29.671 1.00 92.75 219 GLY A N 1
ATOM 1751 C CA . GLY A 1 219 ? 10.874 -11.362 -29.189 1.00 92.75 219 GLY A CA 1
ATOM 1752 C C . GLY A 1 219 ? 11.148 -11.859 -27.767 1.00 92.75 219 GLY A C 1
ATOM 1753 O O . GLY A 1 219 ? 10.215 -12.271 -27.079 1.00 92.75 219 GLY A O 1
ATOM 1754 N N . PHE A 1 220 ? 12.396 -11.785 -27.298 1.00 94.69 220 PHE A N 1
ATOM 1755 C CA . PHE A 1 220 ? 12.760 -12.123 -25.925 1.00 94.69 220 PHE A CA 1
ATOM 1756 C C . PHE A 1 220 ? 12.812 -10.860 -25.063 1.00 94.69 220 PHE A C 1
ATOM 1758 O O . PHE A 1 220 ? 13.554 -9.926 -25.350 1.00 94.69 220 PHE A O 1
ATOM 1765 N N . LYS A 1 221 ? 12.012 -10.832 -23.993 1.00 95.06 221 LYS A N 1
ATOM 1766 C CA . LYS A 1 221 ? 11.879 -9.675 -23.092 1.00 95.06 221 LYS A CA 1
ATOM 1767 C C . LYS A 1 221 ? 12.068 -10.086 -21.629 1.00 95.06 221 LYS A C 1
ATOM 1769 O O . LYS A 1 221 ? 12.644 -11.126 -21.318 1.00 95.06 221 LYS A O 1
ATOM 1774 N N . TRP A 1 222 ? 11.482 -9.319 -20.708 1.00 94.75 222 TRP A N 1
ATOM 1775 C CA . TRP A 1 222 ? 11.438 -9.595 -19.267 1.00 94.75 222 TRP A CA 1
ATOM 1776 C C . TRP A 1 222 ? 10.895 -10.986 -18.880 1.00 94.75 222 TRP A C 1
ATOM 1778 O O . TRP A 1 222 ? 11.114 -11.423 -17.752 1.00 94.75 222 TRP A O 1
ATOM 1788 N N . TYR A 1 223 ? 10.184 -11.676 -19.779 1.00 95.19 223 TYR A N 1
ATOM 1789 C CA . TYR A 1 223 ? 9.632 -13.020 -19.566 1.00 95.19 223 TYR A CA 1
ATOM 1790 C C . TYR A 1 223 ? 10.503 -14.168 -20.118 1.00 95.19 223 TYR A C 1
ATOM 1792 O O . TYR A 1 223 ? 10.125 -15.324 -19.960 1.00 95.19 223 TYR A O 1
ATOM 1800 N N . ASN A 1 224 ? 11.662 -13.879 -20.725 1.00 96.94 224 ASN A N 1
ATOM 1801 C CA . ASN A 1 224 ? 12.622 -14.875 -21.229 1.00 96.94 224 ASN A CA 1
ATOM 1802 C C . ASN A 1 224 ? 14.074 -14.457 -20.940 1.00 96.94 224 ASN A C 1
ATOM 1804 O O . ASN A 1 224 ? 14.931 -14.498 -21.819 1.00 96.94 224 ASN A O 1
ATOM 1808 N N . LEU A 1 225 ? 14.352 -14.011 -19.708 1.00 96.88 225 LEU A N 1
ATOM 1809 C CA . LEU A 1 225 ? 15.669 -13.478 -19.322 1.00 96.88 225 LEU A CA 1
ATOM 1810 C C . LEU A 1 225 ? 16.831 -14.463 -19.537 1.00 96.88 225 LEU A C 1
ATOM 1812 O O . LEU A 1 225 ? 17.968 -14.034 -19.705 1.00 96.88 225 LEU A O 1
ATOM 1816 N N . ASP A 1 226 ? 16.556 -15.764 -19.549 1.00 95.94 226 ASP A N 1
ATOM 1817 C CA . ASP A 1 226 ? 17.518 -16.839 -19.801 1.00 95.94 226 ASP A CA 1
ATOM 1818 C C . ASP A 1 226 ? 18.097 -16.838 -21.226 1.00 95.94 226 ASP A C 1
ATOM 1820 O O . ASP A 1 226 ? 19.124 -17.465 -21.466 1.00 95.94 226 ASP A O 1
ATOM 1824 N N . GLN A 1 227 ? 17.467 -16.122 -22.161 1.00 97.38 227 GLN A N 1
ATOM 1825 C CA . GLN A 1 227 ? 17.904 -16.041 -23.557 1.00 97.38 227 GLN A CA 1
ATOM 1826 C C . GLN A 1 227 ? 18.952 -14.946 -23.809 1.00 97.38 227 GLN A C 1
ATOM 1828 O O . GLN A 1 227 ? 19.571 -14.938 -24.875 1.00 97.38 227 GLN A O 1
ATOM 1833 N N . GLY A 1 228 ? 19.164 -14.033 -22.855 1.00 96.06 228 GLY A N 1
ATOM 1834 C CA . GLY A 1 228 ? 20.177 -12.981 -22.978 1.00 96.06 228 GLY A CA 1
ATOM 1835 C C . GLY A 1 228 ? 21.594 -13.555 -23.088 1.00 96.06 228 GLY A C 1
ATOM 1836 O O . GLY A 1 228 ? 21.901 -14.576 -22.470 1.00 96.06 228 GLY A O 1
ATOM 1837 N N . GLN A 1 229 ? 22.446 -12.904 -23.881 1.00 97.00 229 GLN A N 1
ATOM 1838 C CA . GLN A 1 229 ? 23.834 -13.292 -24.157 1.00 97.00 229 GLN A CA 1
ATOM 1839 C C . GLN A 1 229 ? 24.808 -12.268 -23.539 1.00 97.00 229 GLN A C 1
ATOM 1841 O O . GLN A 1 229 ? 25.453 -11.517 -24.271 1.00 97.00 229 GLN A O 1
ATOM 1846 N N . PRO A 1 230 ? 24.892 -12.187 -22.197 1.00 95.62 230 PRO A N 1
ATOM 1847 C CA . PRO A 1 230 ? 25.674 -11.169 -21.501 1.00 95.62 230 PRO A CA 1
ATOM 1848 C C . PRO A 1 230 ? 27.146 -11.225 -21.918 1.00 95.62 230 PRO A C 1
ATOM 1850 O O . PRO A 1 230 ? 27.731 -12.307 -22.008 1.00 95.62 230 PRO A O 1
ATOM 1853 N N . LEU A 1 231 ? 27.743 -10.058 -22.165 1.00 95.75 231 LEU A N 1
ATOM 1854 C CA . LEU A 1 231 ? 29.157 -9.949 -22.532 1.00 95.75 231 LEU A CA 1
ATOM 1855 C C . LEU A 1 231 ? 30.048 -9.961 -21.285 1.00 95.75 231 LEU A C 1
ATOM 1857 O O . LEU A 1 231 ? 31.187 -10.427 -21.332 1.00 95.75 231 LEU A O 1
ATOM 1861 N N . GLU A 1 232 ? 29.506 -9.486 -20.163 1.00 95.50 232 GLU A N 1
ATOM 1862 C CA . GLU A 1 232 ? 30.182 -9.378 -18.876 1.00 95.50 232 GLU A CA 1
ATOM 1863 C C . GLU A 1 232 ? 29.282 -9.897 -17.744 1.00 95.50 232 GLU A C 1
ATOM 1865 O O . GLU A 1 232 ? 28.060 -9.970 -17.874 1.00 95.50 232 GLU A O 1
ATOM 1870 N N . LEU A 1 233 ? 29.865 -10.235 -16.589 1.00 90.50 233 LEU A N 1
ATOM 1871 C CA . LEU A 1 233 ? 29.075 -10.686 -15.433 1.00 90.50 233 LEU A CA 1
ATOM 1872 C C . LEU A 1 233 ? 28.116 -9.603 -14.916 1.00 90.50 233 LEU A C 1
ATOM 1874 O O . LEU A 1 233 ? 27.026 -9.935 -14.455 1.00 90.50 233 LEU A O 1
ATOM 1878 N N . ASP A 1 234 ? 28.495 -8.331 -15.041 1.00 91.75 234 ASP A N 1
ATOM 1879 C CA . ASP A 1 234 ? 27.707 -7.184 -14.575 1.00 91.75 234 ASP A CA 1
ATOM 1880 C C . ASP A 1 234 ? 26.464 -6.904 -15.448 1.00 91.75 234 ASP A C 1
ATOM 1882 O O . ASP A 1 234 ? 25.592 -6.120 -15.065 1.00 91.75 234 ASP A O 1
ATOM 1886 N N . ASP A 1 235 ? 26.334 -7.561 -16.606 1.00 94.06 235 ASP A N 1
ATOM 1887 C CA . ASP A 1 235 ? 25.130 -7.499 -17.442 1.00 94.06 235 ASP A CA 1
ATOM 1888 C C . ASP A 1 235 ? 23.978 -8.346 -16.895 1.00 94.06 235 ASP A C 1
ATOM 1890 O O . ASP A 1 235 ? 22.809 -8.084 -17.196 1.00 94.06 235 ASP A O 1
ATOM 1894 N N . ILE A 1 236 ? 24.299 -9.339 -16.063 1.00 95.69 236 ILE A N 1
ATOM 1895 C CA . ILE A 1 236 ? 23.316 -10.134 -15.337 1.00 95.69 236 ILE A CA 1
ATOM 1896 C C . ILE A 1 236 ? 23.097 -9.478 -13.979 1.00 95.69 236 ILE A C 1
ATOM 1898 O O . ILE A 1 236 ? 24.015 -9.335 -13.175 1.00 95.69 236 ILE A O 1
ATOM 1902 N N . SER A 1 237 ? 21.848 -9.146 -13.668 1.00 95.50 237 SER A N 1
ATOM 1903 C CA . SER A 1 237 ? 21.477 -8.715 -12.320 1.00 95.50 237 SER A CA 1
ATOM 1904 C C . SER A 1 237 ? 20.587 -9.759 -11.671 1.00 95.50 237 SER A C 1
ATOM 1906 O O . SER A 1 237 ? 19.642 -10.258 -12.276 1.00 95.50 237 SER A O 1
ATOM 1908 N N . MET A 1 238 ? 20.879 -10.094 -10.419 1.00 96.44 238 MET A N 1
ATOM 1909 C CA . MET A 1 238 ? 20.023 -10.935 -9.596 1.00 96.44 238 MET A CA 1
ATOM 1910 C C . MET A 1 238 ? 20.095 -10.444 -8.159 1.00 96.44 238 MET A C 1
ATOM 1912 O O . MET A 1 238 ? 21.172 -10.192 -7.624 1.00 96.44 238 MET A O 1
ATOM 1916 N N . GLY A 1 239 ? 18.939 -10.303 -7.528 1.00 97.12 239 GLY A N 1
ATOM 1917 C CA . GLY A 1 239 ? 18.856 -9.832 -6.157 1.00 97.12 239 GLY A CA 1
ATOM 1918 C C . GLY A 1 239 ? 17.651 -10.418 -5.455 1.00 97.12 239 GLY A C 1
ATOM 1919 O O . GLY A 1 239 ? 16.599 -10.626 -6.056 1.00 97.12 239 GLY A O 1
ATOM 1920 N N . SER A 1 240 ? 17.799 -10.657 -4.158 1.00 98.25 240 SER A N 1
ATOM 1921 C CA . SER A 1 240 ? 16.684 -11.005 -3.288 1.00 98.25 240 SER A CA 1
ATOM 1922 C C . SER A 1 240 ? 16.835 -10.313 -1.947 1.00 98.25 240 SER A C 1
ATOM 1924 O O . SER A 1 240 ? 17.954 -10.139 -1.463 1.00 98.25 240 SER A O 1
ATOM 1926 N N . SER A 1 241 ? 15.718 -9.950 -1.329 1.00 98.31 241 SER A N 1
ATOM 1927 C CA . SER A 1 241 ? 15.704 -9.414 0.027 1.00 98.31 241 SER A CA 1
ATOM 1928 C C . SER A 1 241 ? 14.583 -10.041 0.843 1.00 98.31 241 SER A C 1
ATOM 1930 O O . SER A 1 241 ? 13.530 -10.399 0.313 1.00 98.31 241 SER A O 1
ATOM 1932 N N . TYR A 1 242 ? 14.820 -10.172 2.145 1.00 98.31 242 TYR A N 1
ATOM 1933 C CA . TYR A 1 242 ? 13.816 -10.589 3.111 1.00 98.31 242 TYR A CA 1
ATOM 1934 C C . TYR A 1 242 ? 14.036 -9.825 4.413 1.00 98.31 242 TYR A C 1
ATOM 1936 O O . TYR A 1 242 ? 15.121 -9.846 4.993 1.00 98.31 242 TYR A O 1
ATOM 1944 N N . ASN A 1 243 ? 13.002 -9.138 4.878 1.00 98.31 243 ASN A N 1
ATOM 1945 C CA . ASN A 1 243 ? 13.025 -8.361 6.105 1.00 98.31 243 ASN A CA 1
ATOM 1946 C C . ASN A 1 243 ? 11.727 -8.588 6.877 1.00 98.31 243 ASN A C 1
ATOM 1948 O O . ASN A 1 243 ? 10.648 -8.693 6.297 1.00 98.31 243 ASN A O 1
ATOM 1952 N N . THR A 1 244 ? 11.817 -8.675 8.200 1.00 98.12 244 THR A N 1
ATOM 1953 C CA . THR A 1 244 ? 10.642 -8.773 9.064 1.00 98.12 244 THR A CA 1
ATOM 1954 C C . THR A 1 244 ? 10.796 -7.833 10.248 1.00 98.12 244 THR A C 1
ATOM 1956 O O . THR A 1 244 ? 11.846 -7.792 10.884 1.00 98.12 244 THR A O 1
ATOM 1959 N N . TYR A 1 245 ? 9.725 -7.106 10.543 1.00 96.56 245 TYR A N 1
ATOM 1960 C CA . TYR A 1 245 ? 9.559 -6.266 11.718 1.00 96.56 245 TYR A CA 1
ATOM 1961 C C . TYR A 1 245 ? 8.383 -6.788 12.541 1.00 96.56 245 TYR A C 1
ATOM 1963 O O . TYR A 1 245 ? 7.350 -7.169 11.985 1.00 96.56 245 TYR A O 1
ATOM 1971 N N . ARG A 1 246 ? 8.550 -6.823 13.862 1.00 97.88 246 ARG A N 1
ATOM 1972 C CA . ARG A 1 246 ? 7.527 -7.256 14.812 1.00 97.88 246 ARG A CA 1
ATOM 1973 C C . ARG A 1 246 ? 7.477 -6.268 15.961 1.00 97.88 246 ARG A C 1
ATOM 1975 O O . ARG A 1 246 ? 8.528 -5.871 16.456 1.00 97.88 246 ARG A O 1
ATOM 1982 N N . GLY A 1 247 ? 6.269 -5.922 16.373 1.00 97.75 247 GLY A N 1
ATOM 1983 C CA . GLY A 1 247 ? 6.015 -5.018 17.484 1.00 97.75 247 GLY A CA 1
ATOM 1984 C C . GLY A 1 247 ? 4.900 -5.563 18.361 1.00 97.75 247 GLY A C 1
ATOM 1985 O O . GLY A 1 247 ? 3.990 -6.249 17.882 1.00 97.75 247 GLY A O 1
ATOM 1986 N N . ALA A 1 248 ? 4.978 -5.275 19.651 1.00 98.19 248 ALA A N 1
ATOM 1987 C CA . ALA A 1 248 ? 3.890 -5.503 20.579 1.00 98.19 248 ALA A CA 1
ATOM 1988 C C . ALA A 1 248 ? 3.812 -4.308 21.515 1.00 98.19 248 ALA A C 1
ATOM 1990 O O . ALA A 1 248 ? 4.841 -3.822 21.957 1.00 98.19 248 ALA A O 1
ATOM 1991 N N . SER A 1 249 ? 2.607 -3.850 21.827 1.00 98.25 249 SER A N 1
ATOM 1992 C CA . SER A 1 249 ? 2.452 -2.644 22.633 1.00 98.25 249 SER A CA 1
ATOM 1993 C C . SER A 1 249 ? 1.299 -2.763 23.605 1.00 98.25 249 SER A C 1
ATOM 1995 O O . SER A 1 249 ? 0.301 -3.435 23.330 1.00 98.25 249 SER A O 1
ATOM 1997 N N . LEU A 1 250 ? 1.417 -2.059 24.725 1.00 98.56 250 LEU A N 1
ATOM 1998 C CA . LEU A 1 250 ? 0.344 -1.822 25.683 1.00 98.56 250 LEU A CA 1
ATOM 1999 C C . LEU A 1 250 ? -0.103 -0.364 25.584 1.00 98.56 250 LEU A C 1
ATOM 2001 O O . LEU A 1 250 ? 0.718 0.551 25.536 1.00 98.56 250 LEU A O 1
ATOM 2005 N N . LEU A 1 251 ? -1.414 -0.153 25.552 1.00 98.00 251 LEU A N 1
ATOM 2006 C CA . LEU A 1 251 ? -2.055 1.143 25.361 1.00 98.00 251 LEU A CA 1
ATOM 2007 C C . LEU A 1 251 ? -2.894 1.505 26.583 1.00 98.00 251 LEU A C 1
ATOM 2009 O O . LEU A 1 251 ? -3.606 0.660 27.126 1.00 98.00 251 LEU A O 1
ATOM 2013 N N . GLY A 1 252 ? -2.865 2.780 26.959 1.00 98.38 252 GLY A N 1
ATOM 2014 C CA . GLY A 1 252 ? -3.731 3.355 27.979 1.00 98.38 252 GLY A CA 1
ATOM 2015 C C . GLY A 1 252 ? -4.223 4.738 27.569 1.00 98.38 252 GLY A C 1
ATOM 2016 O O . GLY A 1 252 ? -3.458 5.560 27.062 1.00 98.38 252 GLY A O 1
ATOM 2017 N N . ARG A 1 253 ? -5.504 5.018 27.803 1.00 98.44 253 ARG A N 1
ATOM 2018 C CA . ARG A 1 253 ? -6.096 6.349 27.646 1.00 98.44 253 ARG A CA 1
ATOM 2019 C C . ARG A 1 253 ? -7.118 6.603 28.744 1.00 98.44 253 ARG A C 1
ATOM 2021 O O . ARG A 1 253 ? -7.919 5.729 29.056 1.00 98.44 253 ARG A O 1
ATOM 2028 N N . ALA A 1 254 ? -7.119 7.814 29.280 1.00 98.44 254 ALA A N 1
ATOM 2029 C CA . ALA A 1 254 ? -8.148 8.312 30.176 1.00 98.44 254 ALA A CA 1
ATOM 2030 C C . ALA A 1 254 ? -8.594 9.694 29.700 1.00 98.44 254 ALA A C 1
ATOM 2032 O O . ALA A 1 254 ? -7.781 10.610 29.599 1.00 98.44 254 ALA A O 1
ATOM 2033 N N . ASN A 1 255 ? -9.879 9.842 29.410 1.00 98.06 255 ASN A N 1
ATOM 2034 C CA . ASN A 1 255 ? -10.514 11.115 29.120 1.00 98.06 255 ASN A CA 1
ATOM 2035 C C . ASN A 1 255 ? -11.500 11.447 30.234 1.00 98.06 255 ASN A C 1
ATOM 2037 O O . ASN A 1 255 ? -12.267 10.595 30.691 1.00 98.06 255 ASN A O 1
ATOM 2041 N N . TYR A 1 256 ? -11.501 12.709 30.630 1.00 97.31 256 TYR A N 1
ATOM 2042 C CA . TYR A 1 256 ? -12.423 13.255 31.602 1.00 97.31 256 TYR A CA 1
ATOM 2043 C C . TYR A 1 256 ? -13.008 14.561 31.081 1.00 97.31 256 TYR A C 1
ATOM 2045 O O . TYR A 1 256 ? -12.286 15.431 30.592 1.00 97.31 256 TYR A O 1
ATOM 2053 N N . ASN A 1 257 ? -14.323 14.695 31.206 1.00 96.75 257 ASN A N 1
ATOM 2054 C CA . ASN A 1 257 ? -15.055 15.907 30.883 1.00 96.75 257 ASN A CA 1
ATOM 2055 C C . ASN A 1 257 ? -15.899 16.319 32.093 1.00 96.75 257 ASN A C 1
ATOM 2057 O O . ASN A 1 257 ? -16.691 15.524 32.603 1.00 96.75 257 ASN A O 1
ATOM 2061 N N . PHE A 1 258 ? -15.755 17.579 32.505 1.00 96.75 258 PHE A N 1
ATOM 2062 C CA . PHE A 1 258 ? -16.623 18.216 33.485 1.00 96.75 258 PHE A CA 1
ATOM 2063 C C . PHE A 1 258 ? -17.536 19.265 32.837 1.00 96.75 258 PHE A C 1
ATOM 2065 O O . PHE A 1 258 ? -17.070 20.252 32.254 1.00 96.75 258 PHE A O 1
ATOM 2072 N N . SER A 1 259 ? -18.848 19.080 33.000 1.00 94.81 259 SER A N 1
ATOM 2073 C CA . SER A 1 259 ? -19.920 19.992 32.572 1.00 94.81 259 SER A CA 1
ATOM 2074 C C . SER A 1 259 ? -19.844 20.420 31.098 1.00 94.81 259 SER A C 1
ATOM 2076 O O . SER A 1 259 ? -20.270 21.522 30.756 1.00 94.81 259 SER A O 1
ATOM 2078 N N . ASN A 1 260 ? -19.259 19.592 30.225 1.00 91.94 260 ASN A N 1
ATOM 2079 C CA . ASN A 1 260 ? -18.974 19.892 28.815 1.00 91.94 260 ASN A CA 1
ATOM 2080 C C . ASN A 1 260 ? -18.111 21.142 28.583 1.00 91.94 260 ASN A C 1
ATOM 2082 O O . ASN A 1 260 ? -18.079 21.673 27.473 1.00 91.94 260 ASN A O 1
ATOM 2086 N N . ARG A 1 261 ? -17.400 21.610 29.613 1.00 96.06 261 ARG A N 1
ATOM 2087 C CA . ARG A 1 261 ? -16.580 22.830 29.567 1.00 96.06 261 ARG A CA 1
ATOM 2088 C C . ARG A 1 261 ? -15.101 22.549 29.770 1.00 96.06 261 ARG A C 1
ATOM 2090 O O . ARG A 1 261 ? -14.277 23.188 29.126 1.00 96.06 261 ARG A O 1
ATOM 2097 N N . TYR A 1 262 ? -14.767 21.604 30.642 1.00 96.44 262 TYR A N 1
ATOM 2098 C CA . TYR A 1 262 ? -13.383 21.294 30.989 1.00 96.44 262 TYR A CA 1
ATOM 2099 C C . TYR A 1 262 ? -13.060 19.872 30.567 1.00 96.44 262 TYR A C 1
ATOM 2101 O O . TYR A 1 262 ? -13.769 18.945 30.951 1.00 96.44 262 TYR A O 1
ATOM 2109 N N . TYR A 1 263 ? -11.989 19.716 29.796 1.00 97.56 263 TYR A N 1
ATOM 2110 C CA . TYR A 1 263 ? -11.575 18.446 29.214 1.00 97.56 263 TYR A CA 1
ATOM 2111 C C . TYR A 1 263 ? -10.139 18.153 29.629 1.00 97.56 263 TYR A C 1
ATOM 2113 O O . TYR A 1 263 ? -9.273 19.022 29.530 1.00 97.56 263 TYR A O 1
ATOM 2121 N N . VAL A 1 264 ? -9.892 16.932 30.092 1.00 97.81 264 VAL A N 1
ATOM 2122 C CA . VAL A 1 264 ? -8.556 16.430 30.414 1.00 97.81 264 VAL A CA 1
ATOM 2123 C C . VAL A 1 264 ? -8.380 15.082 29.734 1.00 97.81 264 VAL A C 1
ATOM 2125 O O . VAL A 1 264 ? -9.235 14.206 29.861 1.00 97.81 264 VAL A O 1
ATOM 2128 N N . THR A 1 265 ? -7.260 14.912 29.039 1.00 97.88 265 THR A N 1
ATOM 2129 C CA . THR A 1 265 ? -6.888 13.661 28.377 1.00 97.88 265 THR A CA 1
ATOM 2130 C C . THR A 1 265 ? -5.496 13.251 28.824 1.00 97.88 265 THR A C 1
ATOM 2132 O O . THR A 1 265 ? -4.557 14.041 28.770 1.00 97.88 265 THR A O 1
ATOM 2135 N N . PHE A 1 266 ? -5.367 11.994 29.228 1.00 98.19 266 PHE A N 1
ATOM 2136 C CA . PHE A 1 266 ? -4.102 11.324 29.473 1.00 98.19 266 PHE A CA 1
ATOM 2137 C C . PHE A 1 266 ? -3.977 10.123 28.538 1.00 98.19 266 PHE A C 1
ATOM 2139 O O . PHE A 1 266 ? -4.927 9.358 28.363 1.00 98.19 266 PHE A O 1
ATOM 2146 N N . THR A 1 267 ? -2.797 9.940 27.955 1.00 97.94 267 THR A N 1
ATOM 2147 C CA . THR A 1 267 ? -2.476 8.814 27.074 1.00 97.94 267 THR A CA 1
ATOM 2148 C C . THR A 1 267 ? -1.101 8.266 27.414 1.00 97.94 267 THR A C 1
ATOM 2150 O O . THR A 1 267 ? -0.167 9.039 27.615 1.00 97.94 267 THR A O 1
ATOM 2153 N N . GLY A 1 268 ? -0.971 6.943 27.417 1.00 98.00 268 GLY A N 1
ATOM 2154 C CA . GLY A 1 268 ? 0.292 6.241 27.594 1.00 98.00 268 GLY A CA 1
ATOM 2155 C C . GLY A 1 268 ? 0.396 5.063 26.633 1.00 98.00 268 GLY A C 1
ATOM 2156 O O . GLY A 1 268 ? -0.605 4.425 26.296 1.00 98.00 268 GLY A O 1
ATOM 2157 N N . ARG A 1 269 ? 1.619 4.784 26.189 1.00 97.88 269 ARG A N 1
ATOM 2158 C CA . ARG A 1 269 ? 1.952 3.642 25.343 1.00 97.88 269 ARG A CA 1
ATOM 2159 C C . ARG A 1 269 ? 3.304 3.084 25.766 1.00 97.88 269 ARG A C 1
ATOM 2161 O O . ARG A 1 269 ? 4.213 3.857 26.058 1.00 97.88 269 ARG A O 1
ATOM 2168 N N . TYR A 1 270 ? 3.399 1.764 25.813 1.00 97.75 270 TYR A N 1
ATOM 2169 C CA . TYR A 1 270 ? 4.641 1.024 26.007 1.00 97.75 270 TYR A CA 1
ATOM 2170 C C . TYR A 1 270 ? 4.812 0.086 24.815 1.00 97.75 270 TYR A C 1
ATOM 2172 O O . TYR A 1 270 ? 3.875 -0.655 24.522 1.00 97.75 270 TYR A O 1
ATOM 2180 N N . ASP A 1 271 ? 5.948 0.178 24.127 1.00 95.31 271 ASP A N 1
ATOM 2181 C CA . ASP A 1 271 ? 6.326 -0.593 22.933 1.00 95.31 271 ASP A CA 1
ATOM 2182 C C . ASP A 1 271 ? 7.474 -1.565 23.246 1.00 95.31 271 ASP A C 1
ATOM 2184 O O . ASP A 1 271 ? 8.269 -1.253 24.166 1.00 95.31 271 ASP A O 1
#